Protein AF-A0A1H7YJ71-F1 (afdb_monomer)

Structure (mmCIF, N/CA/C/O backbone):
data_AF-A0A1H7YJ71-F1
#
_entry.id   AF-A0A1H7YJ71-F1
#
loop_
_atom_site.group_PDB
_atom_site.id
_atom_site.type_symbol
_atom_site.label_atom_id
_atom_site.label_alt_id
_atom_site.label_comp_id
_atom_site.label_asym_id
_atom_site.label_entity_id
_atom_site.label_seq_id
_atom_site.pdbx_PDB_ins_code
_atom_site.Cartn_x
_atom_site.Cartn_y
_atom_site.Cartn_z
_atom_site.occupancy
_atom_site.B_iso_or_equiv
_atom_site.auth_seq_id
_atom_site.auth_comp_id
_atom_site.auth_asym_id
_atom_site.auth_atom_id
_atom_site.pdbx_PDB_model_num
ATOM 1 N N . MET A 1 1 ? -21.094 -49.087 -34.004 1.00 37.75 1 MET A N 1
ATOM 2 C CA . MET A 1 1 ? -21.063 -50.520 -33.630 1.00 37.75 1 MET A CA 1
ATOM 3 C C . MET A 1 1 ? -20.112 -50.698 -32.459 1.00 37.75 1 MET A C 1
ATOM 5 O O . MET A 1 1 ? -18.965 -50.286 -32.553 1.00 37.75 1 MET A O 1
ATOM 9 N N . ARG A 1 2 ? -20.621 -51.246 -31.352 1.00 32.19 2 ARG A N 1
ATOM 10 C CA . ARG A 1 2 ? -19.874 -51.586 -30.133 1.00 32.19 2 ARG A CA 1
ATOM 11 C C . ARG A 1 2 ? -18.769 -52.599 -30.452 1.00 32.19 2 ARG A C 1
ATOM 13 O O . ARG A 1 2 ? -19.046 -53.575 -31.146 1.00 32.19 2 ARG A O 1
ATOM 20 N N . LYS A 1 3 ? -17.584 -52.454 -29.856 1.00 32.41 3 LYS A N 1
ATOM 21 C CA . LYS A 1 3 ? -16.742 -53.613 -29.535 1.00 32.41 3 LYS A CA 1
ATOM 22 C C . LYS A 1 3 ? -16.254 -53.511 -28.098 1.00 32.41 3 LYS A C 1
ATOM 24 O O . LYS A 1 3 ? -15.682 -52.516 -27.677 1.00 32.41 3 LYS A O 1
ATOM 29 N N . SER A 1 4 ? -16.619 -54.552 -27.371 1.00 32.88 4 SER A N 1
ATOM 30 C CA . SER A 1 4 ? -16.445 -54.793 -25.952 1.00 32.88 4 SER A CA 1
ATOM 31 C C . SER A 1 4 ? -15.149 -55.592 -25.727 1.00 32.88 4 SER A C 1
ATOM 33 O O . SER A 1 4 ? -14.834 -56.480 -26.516 1.00 32.88 4 SER A O 1
ATOM 35 N N . MET A 1 5 ? -14.401 -55.192 -24.692 1.00 28.02 5 MET A N 1
ATOM 36 C CA . MET A 1 5 ? -13.939 -55.995 -23.544 1.00 28.02 5 MET A CA 1
ATOM 37 C C . MET A 1 5 ? -13.311 -57.393 -23.774 1.00 28.02 5 MET A C 1
ATOM 39 O O . MET A 1 5 ? -13.961 -58.297 -24.291 1.00 28.02 5 MET A O 1
ATOM 43 N N . LYS A 1 6 ? -12.085 -57.585 -23.246 1.00 31.84 6 LYS A N 1
ATOM 44 C CA . LYS A 1 6 ? -11.535 -58.812 -22.604 1.00 31.84 6 LYS A CA 1
ATOM 45 C C . LYS A 1 6 ? -10.169 -58.461 -21.969 1.00 31.84 6 LYS A C 1
ATOM 47 O O . LYS A 1 6 ? -9.264 -58.066 -22.687 1.00 31.84 6 LYS A O 1
ATOM 52 N N . THR A 1 7 ? -10.074 -58.278 -20.649 1.00 31.86 7 THR A N 1
ATOM 53 C CA . THR A 1 7 ? -9.755 -59.285 -19.606 1.00 31.86 7 THR A CA 1
ATOM 54 C C . THR A 1 7 ? -8.295 -59.761 -19.625 1.00 31.86 7 THR A C 1
ATOM 56 O O . THR A 1 7 ? -7.921 -60.544 -20.490 1.00 31.86 7 THR A O 1
ATOM 59 N N . ILE A 1 8 ? -7.522 -59.383 -18.597 1.00 31.84 8 ILE A N 1
ATOM 60 C CA . ILE A 1 8 ? -6.425 -60.196 -18.045 1.00 31.84 8 ILE A CA 1
ATOM 61 C C . ILE A 1 8 ? -6.706 -60.397 -16.552 1.00 31.84 8 ILE A C 1
ATOM 63 O O . ILE A 1 8 ? -7.209 -59.510 -15.867 1.00 31.84 8 ILE A O 1
ATOM 67 N N . LEU A 1 9 ? -6.467 -61.631 -16.125 1.00 29.33 9 LEU A N 1
ATOM 68 C CA . LEU A 1 9 ? -6.961 -62.315 -14.942 1.00 29.33 9 LEU A CA 1
ATOM 69 C C . LEU A 1 9 ? -5.866 -62.415 -13.861 1.00 29.33 9 LEU A C 1
ATOM 71 O O . LEU A 1 9 ? -4.703 -62.614 -14.187 1.00 29.33 9 LEU A O 1
ATOM 75 N N . ALA A 1 10 ? -6.318 -62.299 -12.609 1.00 32.59 10 ALA A N 1
ATOM 76 C CA . ALA A 1 10 ? -5.850 -62.847 -11.327 1.00 32.59 10 ALA A CA 1
ATOM 77 C C . ALA A 1 10 ? -4.377 -63.254 -11.091 1.00 32.59 10 ALA A C 1
ATOM 79 O O . ALA A 1 10 ? -3.830 -64.130 -11.753 1.00 32.59 10 ALA A O 1
ATOM 80 N N . ALA A 1 11 ? -3.865 -62.808 -9.938 1.00 31.17 11 ALA A N 1
ATOM 81 C CA . ALA A 1 11 ? -3.075 -63.648 -9.039 1.00 31.17 11 ALA A CA 1
ATOM 82 C C . ALA A 1 11 ? -3.777 -63.695 -7.667 1.00 31.17 11 ALA A C 1
ATOM 84 O O . ALA A 1 11 ? -4.281 -62.686 -7.176 1.00 31.17 11 ALA A O 1
ATOM 85 N N . LEU A 1 12 ? -3.868 -64.902 -7.114 1.00 28.58 12 LEU A N 1
ATOM 86 C CA . LEU A 1 12 ? -4.783 -65.353 -6.070 1.00 28.58 12 LEU A CA 1
ATOM 87 C C . LEU A 1 12 ? -3.967 -65.992 -4.924 1.00 28.58 12 LEU A C 1
ATOM 89 O O . LEU A 1 12 ? -3.139 -66.854 -5.196 1.00 28.58 12 LEU A O 1
ATOM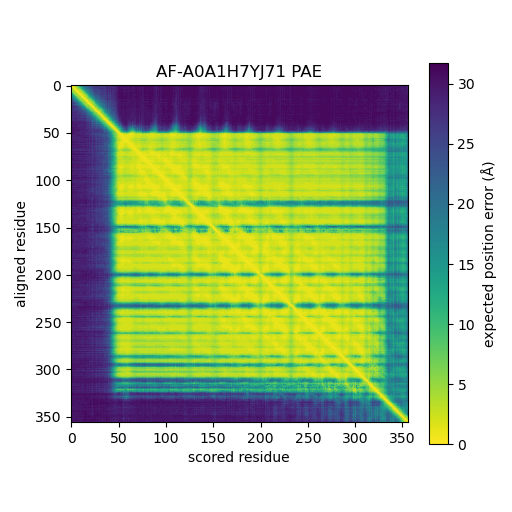 93 N N . VAL A 1 13 ? -4.312 -65.620 -3.680 1.00 32.03 13 VAL A N 1
ATOM 94 C CA . VAL A 1 13 ? -4.288 -66.403 -2.414 1.00 32.03 13 VAL A CA 1
ATOM 95 C C . VAL A 1 13 ? -2.956 -66.693 -1.701 1.00 32.03 13 VAL A C 1
ATOM 97 O O . VAL A 1 13 ? -2.081 -67.375 -2.215 1.00 32.03 13 VAL A O 1
ATOM 100 N N . LEU A 1 14 ? -2.908 -66.299 -0.417 1.00 28.97 14 LEU A N 1
ATOM 101 C CA . LEU A 1 14 ? -2.873 -67.230 0.728 1.00 28.97 14 LEU A CA 1
ATOM 102 C C . LEU A 1 14 ? -3.264 -66.502 2.028 1.00 28.97 14 LEU A C 1
ATOM 104 O O . LEU A 1 14 ? -2.489 -65.740 2.593 1.00 28.97 14 LEU A O 1
ATOM 108 N N . ALA A 1 15 ? -4.489 -66.761 2.488 1.00 33.66 15 ALA A N 1
ATOM 109 C CA . ALA A 1 15 ? -4.942 -66.510 3.851 1.00 33.66 15 ALA A CA 1
ATOM 110 C C . ALA A 1 15 ? -5.147 -67.869 4.533 1.00 33.66 15 ALA A C 1
ATOM 112 O O . ALA A 1 15 ? -5.701 -68.785 3.922 1.00 33.66 15 ALA A O 1
ATOM 113 N N . THR A 1 16 ? -4.735 -67.988 5.793 1.00 33.84 16 THR A N 1
ATOM 114 C CA . THR A 1 16 ? -5.125 -69.089 6.685 1.00 33.84 16 THR A CA 1
ATOM 115 C C . THR A 1 16 ? -5.911 -68.545 7.881 1.00 33.84 16 THR A C 1
ATOM 117 O O . THR A 1 16 ? -5.650 -67.416 8.301 1.00 33.84 16 THR A O 1
ATOM 120 N N . PRO A 1 17 ? -6.879 -69.312 8.417 1.00 39.16 17 PRO A N 1
ATOM 121 C CA . PRO A 1 17 ? -7.969 -68.792 9.235 1.00 39.16 17 PRO A CA 1
ATOM 122 C C . PRO A 1 17 ? -7.708 -68.965 10.736 1.00 39.16 17 PRO A C 1
ATOM 124 O O . PRO A 1 17 ? -7.048 -69.915 11.152 1.00 39.16 17 PRO A O 1
ATOM 127 N N . LEU A 1 18 ? -8.321 -68.115 11.559 1.00 30.23 18 LEU A N 1
ATOM 128 C CA . LEU A 1 18 ? -8.566 -68.424 12.966 1.00 30.23 18 LEU A CA 1
ATOM 129 C C . LEU A 1 18 ? -10.027 -68.126 13.296 1.00 30.23 18 LEU A C 1
ATOM 131 O O . LEU A 1 18 ? -10.559 -67.062 12.992 1.00 30.23 18 LEU A O 1
ATOM 135 N N . ALA A 1 19 ? -10.669 -69.163 13.824 1.00 34.94 19 ALA A N 1
ATOM 136 C CA . ALA A 1 19 ? -12.090 -69.275 14.078 1.00 34.94 19 ALA A CA 1
ATOM 137 C C . ALA A 1 19 ? -12.560 -68.303 15.167 1.00 34.94 19 ALA A C 1
ATOM 139 O O . ALA A 1 19 ? -11.913 -68.179 16.205 1.00 34.94 19 ALA A O 1
ATOM 140 N N . LEU A 1 20 ? -13.734 -67.701 14.964 1.00 30.84 20 LEU A N 1
ATOM 141 C CA . LEU A 1 20 ? -14.528 -67.138 16.050 1.00 30.84 20 LEU A CA 1
ATOM 142 C C . LEU A 1 20 ? -15.760 -68.023 16.251 1.00 30.84 20 LEU A C 1
ATOM 144 O O . LEU A 1 20 ? -16.665 -68.069 15.418 1.00 30.84 20 LEU A O 1
ATOM 148 N N . THR A 1 21 ? -15.750 -68.767 17.350 1.00 35.62 21 THR A N 1
ATOM 149 C CA . THR A 1 21 ? -16.915 -69.441 17.919 1.00 35.62 21 THR A CA 1
ATOM 150 C C . THR A 1 21 ? -17.858 -68.416 18.539 1.00 35.62 21 THR A C 1
ATOM 152 O O . THR A 1 21 ? -17.431 -67.507 19.247 1.00 35.62 21 THR A O 1
ATOM 155 N N . SER A 1 22 ? -19.145 -68.597 18.265 1.00 44.56 22 SER A N 1
ATOM 156 C CA . SER A 1 22 ? -20.279 -67.837 18.780 1.00 44.56 22 SER A CA 1
ATOM 157 C C . SER A 1 22 ? -20.369 -67.856 20.307 1.00 44.56 22 SER A C 1
ATOM 159 O O . SER A 1 22 ? -20.338 -68.929 20.909 1.00 44.56 22 SER A O 1
ATOM 161 N N . CYS A 1 23 ? -20.610 -66.693 20.909 1.00 30.16 23 CYS A N 1
ATOM 162 C CA . CYS A 1 23 ? -21.319 -66.599 22.179 1.00 30.16 23 CYS A CA 1
ATOM 163 C C . CYS A 1 23 ? -22.317 -65.444 22.073 1.00 30.16 23 CYS A C 1
ATOM 165 O O . CYS A 1 23 ? -21.939 -64.314 21.766 1.00 30.16 23 CYS A O 1
ATOM 167 N N . GLU A 1 24 ? -23.593 -65.770 22.234 1.00 45.69 24 GLU A N 1
ATOM 168 C CA . GLU A 1 24 ? -24.703 -64.829 22.259 1.00 45.69 24 GLU A CA 1
ATOM 169 C C . GLU A 1 24 ? -24.609 -63.965 23.526 1.00 45.69 24 GLU A C 1
ATOM 171 O O . GLU A 1 24 ? -24.526 -64.485 24.637 1.00 45.69 24 GLU A O 1
ATOM 176 N N . GLY A 1 25 ? -24.620 -62.643 23.354 1.00 35.59 25 GLY A N 1
ATOM 177 C CA . GLY A 1 25 ? -24.697 -61.655 24.426 1.00 35.59 25 GLY A CA 1
ATOM 178 C C . GLY A 1 25 ? -25.231 -60.347 23.850 1.00 35.59 25 GLY A C 1
ATOM 179 O O . GLY A 1 25 ? -24.722 -59.849 22.848 1.00 35.59 25 GLY A O 1
ATOM 180 N N . THR A 1 26 ? -26.323 -59.847 24.415 1.00 42.12 26 THR A N 1
ATOM 181 C CA . THR A 1 26 ? -27.059 -58.660 23.968 1.00 42.12 26 THR A CA 1
ATOM 182 C C . THR A 1 26 ? -26.217 -57.385 24.079 1.00 42.12 26 THR A C 1
ATOM 184 O O . THR A 1 26 ? -25.465 -57.212 25.032 1.00 42.12 26 THR A O 1
ATOM 187 N N . LEU A 1 27 ? -26.377 -56.472 23.114 1.00 38.03 27 LEU A N 1
ATOM 188 C CA . LEU A 1 27 ? -25.645 -55.200 22.955 1.00 38.03 27 LEU A CA 1
ATOM 189 C C . LEU A 1 27 ? -25.863 -54.150 24.073 1.00 38.03 27 LEU A C 1
ATOM 191 O O . LEU A 1 27 ? -25.439 -53.009 23.910 1.00 38.03 27 LEU A O 1
ATOM 195 N N . ASP A 1 28 ? -26.475 -54.521 25.199 1.00 42.47 28 ASP A N 1
ATOM 196 C CA . ASP A 1 28 ? -26.820 -53.601 26.294 1.00 42.47 28 ASP A CA 1
ATOM 197 C C . ASP A 1 28 ? -25.802 -53.578 27.456 1.00 42.47 28 ASP A C 1
ATOM 199 O O . ASP A 1 28 ? -25.852 -52.669 28.277 1.00 42.47 28 ASP A O 1
ATOM 203 N N . ASP A 1 29 ? -24.810 -54.479 27.501 1.00 39.81 29 ASP A N 1
ATOM 204 C CA . ASP A 1 29 ? -23.860 -54.573 28.634 1.00 39.81 29 ASP A CA 1
ATOM 205 C C . ASP A 1 29 ? -22.509 -53.843 28.437 1.00 39.81 29 ASP A C 1
ATOM 207 O O . ASP A 1 29 ? -21.590 -53.998 29.241 1.00 39.81 29 ASP A O 1
ATOM 211 N N . VAL A 1 30 ? -22.351 -53.011 27.396 1.00 41.19 30 VAL A N 1
ATOM 212 C CA . VAL A 1 30 ? -21.114 -52.209 27.187 1.00 41.19 30 VAL A CA 1
ATOM 213 C C . VAL A 1 30 ? -21.277 -50.738 27.596 1.00 41.19 30 VAL A C 1
ATOM 215 O O . VAL A 1 30 ? -20.287 -50.023 27.743 1.00 41.19 30 VAL A O 1
ATOM 218 N N . PHE A 1 31 ? -22.498 -50.279 27.876 1.00 41.56 31 PHE A N 1
ATOM 219 C CA . PHE A 1 31 ? -22.747 -48.920 28.366 1.00 41.56 31 PHE A CA 1
ATOM 220 C C . PHE A 1 31 ? -23.023 -48.913 29.869 1.00 41.56 31 PHE A C 1
ATOM 222 O O . PHE A 1 31 ? -24.105 -48.561 30.331 1.00 41.56 31 PHE A O 1
ATOM 229 N N . GLY A 1 32 ? -21.991 -49.272 30.636 1.00 35.19 32 GLY A N 1
ATOM 230 C CA . GLY A 1 32 ? -21.908 -48.919 32.048 1.00 35.19 32 GLY A CA 1
ATOM 231 C C . GLY A 1 32 ? -21.894 -47.397 32.205 1.00 35.19 32 GLY A C 1
ATOM 232 O O . GLY A 1 32 ? -21.111 -46.696 31.565 1.00 35.19 32 GLY A O 1
ATOM 233 N N . GLU A 1 33 ? -22.804 -46.910 33.039 1.00 46.78 33 GLU A N 1
ATOM 234 C CA . GLU A 1 33 ? -23.095 -45.514 33.348 1.00 46.78 33 GLU A CA 1
ATOM 235 C C . GLU A 1 33 ? -21.845 -44.625 33.466 1.00 46.78 33 GLU A C 1
ATOM 237 O O . GLU A 1 33 ? -21.112 -44.659 34.452 1.00 46.78 33 GLU A O 1
ATOM 242 N N . TRP A 1 34 ? -21.650 -43.740 32.488 1.00 35.22 34 TRP A N 1
ATOM 243 C CA . TRP A 1 34 ? -21.011 -42.454 32.742 1.00 35.22 34 TRP A CA 1
ATOM 244 C C . TRP A 1 34 ? -22.118 -41.412 32.806 1.00 35.22 34 TRP A C 1
ATOM 246 O O . TRP A 1 34 ? -22.671 -40.976 31.796 1.00 35.22 34 TRP A O 1
ATOM 256 N N . SER A 1 35 ? -22.468 -41.044 34.034 1.00 43.19 35 SER A N 1
ATOM 257 C CA . SER A 1 35 ? -23.246 -39.855 34.359 1.00 43.19 35 SER A CA 1
ATOM 258 C C . SER A 1 35 ? -22.774 -38.670 33.514 1.00 43.19 35 SER A C 1
ATOM 260 O O . SER A 1 35 ? -21.621 -38.251 33.614 1.00 43.19 35 SER A O 1
ATOM 262 N N . ARG A 1 36 ? -23.665 -38.131 32.671 1.00 38.91 36 ARG A N 1
ATOM 263 C CA . ARG A 1 36 ? -23.425 -36.890 31.925 1.00 38.91 36 ARG A CA 1
ATOM 264 C C . ARG A 1 36 ? -23.103 -35.773 32.922 1.00 38.91 36 ARG A C 1
ATOM 266 O O . ARG A 1 36 ? -23.974 -35.459 33.736 1.00 38.91 36 ARG A O 1
ATOM 273 N N . PRO A 1 37 ? -21.939 -35.107 32.845 1.00 36.94 37 PRO A N 1
ATOM 274 C CA . PRO A 1 37 ? -21.796 -33.804 33.463 1.00 36.94 37 PRO A CA 1
ATOM 275 C C . PRO A 1 37 ? -22.765 -32.861 32.742 1.00 36.94 37 PRO A C 1
ATOM 277 O O . PRO A 1 37 ? -22.622 -32.574 31.552 1.00 36.94 37 PRO A O 1
ATOM 280 N N . SER A 1 38 ? -23.805 -32.419 33.443 1.00 47.03 38 SER A N 1
ATOM 281 C CA . SER A 1 38 ? -24.623 -31.289 33.022 1.00 47.03 38 SER A CA 1
ATOM 282 C C . SER A 1 38 ? -23.749 -30.037 33.061 1.00 47.03 38 SER A C 1
ATOM 284 O O . SER A 1 38 ? -23.517 -29.478 34.130 1.00 47.03 38 SER A O 1
ATOM 286 N N . GLY A 1 39 ? -23.229 -29.635 31.905 1.00 40.88 39 GLY A N 1
ATOM 287 C CA . GLY A 1 39 ? -22.409 -28.433 31.782 1.00 40.88 39 GLY A CA 1
ATOM 288 C C . GLY A 1 39 ? -21.353 -28.554 30.697 1.00 40.88 39 GLY A C 1
ATOM 289 O O . GLY A 1 39 ? -20.169 -28.462 30.988 1.00 40.88 39 GLY A O 1
ATOM 290 N N . ASN A 1 40 ? -21.763 -28.749 29.441 1.00 39.91 40 ASN A N 1
ATOM 291 C CA . ASN A 1 40 ? -20.875 -28.423 28.329 1.00 39.91 40 ASN A CA 1
ATOM 292 C C . ASN A 1 40 ? -20.891 -26.900 28.137 1.00 39.91 40 ASN A C 1
ATOM 294 O O . ASN A 1 40 ? -21.585 -26.383 27.263 1.00 39.91 40 ASN A O 1
ATOM 298 N N . THR A 1 41 ? -20.169 -26.172 28.987 1.00 40.81 41 THR A N 1
ATOM 299 C CA . THR A 1 41 ? -19.699 -24.834 28.633 1.00 40.81 41 THR A CA 1
ATOM 300 C C . THR A 1 41 ? -18.492 -25.030 27.732 1.00 40.81 41 THR A C 1
ATOM 302 O O . THR A 1 41 ? -17.351 -24.944 28.182 1.00 40.81 41 THR A O 1
ATOM 305 N N . ASN A 1 42 ? -18.744 -25.336 26.459 1.00 36.53 42 ASN A N 1
ATOM 306 C CA . ASN A 1 42 ? -17.738 -25.151 25.426 1.00 36.53 42 ASN A CA 1
ATOM 307 C C . ASN A 1 42 ? -17.549 -23.638 25.257 1.00 36.53 42 ASN A C 1
ATOM 309 O O . ASN A 1 42 ? -18.069 -23.030 24.327 1.00 36.53 42 ASN A O 1
ATOM 313 N N . THR A 1 43 ? -16.886 -23.006 26.224 1.00 41.91 43 THR A N 1
ATOM 314 C CA . THR A 1 43 ? -16.143 -21.785 25.964 1.00 41.91 43 THR A CA 1
ATOM 315 C C . THR A 1 43 ? -14.873 -22.259 25.289 1.00 41.91 43 THR A C 1
ATOM 317 O O . THR A 1 43 ? -13.833 -22.400 25.935 1.00 41.91 43 THR A O 1
ATOM 320 N N . ASP A 1 44 ? -14.984 -22.572 24.000 1.00 39.53 44 ASP A N 1
ATOM 321 C CA . ASP A 1 44 ? -13.832 -22.406 23.128 1.00 39.53 44 ASP A CA 1
ATOM 322 C C . ASP A 1 44 ? -13.318 -21.000 23.461 1.00 39.53 44 ASP A C 1
ATOM 324 O O . ASP A 1 44 ? -14.130 -20.063 23.412 1.00 39.53 44 ASP A O 1
ATOM 328 N N . PRO A 1 45 ? -12.098 -20.835 24.007 1.00 40.72 45 PRO A N 1
ATOM 329 C CA . PRO A 1 45 ? -11.628 -19.508 24.328 1.00 40.72 45 PRO A CA 1
ATOM 330 C C . PRO A 1 45 ? -11.645 -18.763 23.004 1.00 40.72 45 PRO A C 1
ATOM 332 O O . PRO A 1 45 ? -10.851 -19.058 22.113 1.00 40.72 45 PRO A O 1
ATOM 335 N N . THR A 1 46 ? -12.580 -17.819 22.867 1.00 46.72 46 THR A N 1
ATOM 336 C CA . THR A 1 46 ? -12.457 -16.743 21.895 1.00 46.72 46 THR A CA 1
ATOM 337 C C . THR A 1 46 ? -10.997 -16.321 21.978 1.00 46.72 46 THR A C 1
ATOM 339 O O . THR A 1 46 ? -10.556 -16.049 23.105 1.00 46.72 46 THR A O 1
ATOM 342 N N . PRO A 1 47 ? -10.223 -16.383 20.873 1.00 44.50 47 PRO A N 1
ATOM 343 C CA . PRO A 1 47 ? -8.805 -16.064 20.908 1.00 44.50 47 PRO A CA 1
ATOM 344 C C . PRO A 1 47 ? -8.655 -14.788 21.714 1.00 44.50 47 PRO A C 1
ATOM 346 O O . PRO A 1 47 ? -9.361 -13.816 21.439 1.00 44.50 47 PRO A O 1
ATOM 349 N N . ALA A 1 48 ? -7.882 -14.848 22.801 1.00 48.19 48 ALA A N 1
ATOM 350 C CA . ALA A 1 48 ? -7.764 -13.720 23.703 1.00 48.19 48 ALA A CA 1
ATOM 351 C C . ALA A 1 48 ? -7.293 -12.538 22.857 1.00 48.19 48 ALA A C 1
ATOM 353 O O . ALA A 1 48 ? -6.163 -12.550 22.373 1.00 48.19 48 ALA A O 1
ATOM 354 N N . VAL A 1 49 ? -8.187 -11.573 22.624 1.00 57.28 49 VAL A N 1
ATOM 355 C CA . VAL A 1 49 ? -7.850 -10.342 21.918 1.00 57.28 49 VAL A CA 1
ATOM 356 C C . VAL A 1 49 ? -6.679 -9.768 22.695 1.00 57.28 49 VAL A C 1
ATOM 358 O O . VAL A 1 49 ? -6.804 -9.520 23.899 1.00 57.28 49 VAL A O 1
ATOM 361 N N . SER A 1 50 ? -5.515 -9.661 22.051 1.00 75.44 50 SER A N 1
ATOM 362 C CA . SER A 1 50 ? -4.361 -9.058 22.706 1.00 75.44 50 SER A CA 1
ATOM 363 C C . SER A 1 50 ? -4.788 -7.681 23.221 1.00 75.44 50 SER A C 1
ATOM 365 O O . SER A 1 50 ? -5.578 -6.987 22.586 1.00 75.44 50 SER A O 1
ATOM 367 N N . ASN A 1 51 ? -4.309 -7.258 24.387 1.00 87.88 51 ASN A N 1
ATOM 368 C CA . ASN A 1 51 ? -4.585 -5.896 24.859 1.00 87.88 51 ASN A CA 1
ATOM 369 C C . ASN A 1 51 ? -3.620 -4.876 24.242 1.00 87.88 51 ASN A C 1
ATOM 371 O O . ASN A 1 51 ? -3.620 -3.714 24.648 1.00 87.88 51 ASN A O 1
ATOM 375 N N . ASN A 1 52 ? -2.798 -5.311 23.283 1.00 95.38 52 ASN A N 1
ATOM 376 C CA . ASN A 1 52 ? -1.797 -4.496 22.627 1.00 95.38 52 ASN A CA 1
ATOM 377 C C . ASN A 1 52 ? -2.059 -4.379 21.122 1.00 95.38 52 ASN A C 1
ATOM 379 O O . ASN A 1 52 ? -2.603 -5.287 20.491 1.00 95.38 52 ASN A O 1
ATOM 383 N N . TYR A 1 53 ? -1.624 -3.262 20.554 1.00 97.00 53 TYR A N 1
ATOM 384 C CA . TYR A 1 53 ? -1.372 -3.095 19.128 1.00 97.00 53 TYR A CA 1
ATOM 385 C C . TYR A 1 53 ? 0.141 -2.969 18.900 1.00 97.00 53 TYR A C 1
ATOM 387 O O . TYR A 1 53 ? 0.887 -2.656 19.831 1.00 97.00 53 TYR A O 1
ATOM 395 N N . MET A 1 54 ? 0.604 -3.239 17.685 1.00 97.75 54 MET A N 1
ATOM 396 C CA . MET A 1 54 ? 2.020 -3.172 17.320 1.00 97.75 54 MET A CA 1
ATOM 397 C C . MET A 1 54 ? 2.317 -1.856 16.610 1.00 97.75 54 MET A C 1
ATOM 399 O O . MET A 1 54 ? 1.649 -1.529 15.636 1.00 97.75 54 MET A O 1
ATOM 403 N N . GLU A 1 55 ? 3.322 -1.119 17.074 1.00 97.81 55 GLU A N 1
ATOM 404 C CA . GLU A 1 55 ? 3.745 0.173 16.520 1.00 97.81 55 GLU A CA 1
ATOM 405 C C . GLU A 1 55 ? 5.249 0.161 16.244 1.00 97.81 55 GLU A C 1
ATOM 407 O O . GLU A 1 55 ? 6.024 -0.391 17.019 1.00 97.81 55 GLU A O 1
ATOM 412 N N . TRP A 1 56 ? 5.668 0.774 15.141 1.00 97.50 56 TRP A N 1
ATOM 413 C CA . TRP A 1 56 ? 7.080 0.893 14.785 1.00 97.50 56 TRP A CA 1
ATOM 414 C C . TRP A 1 56 ? 7.743 1.973 15.638 1.00 97.50 56 TRP A C 1
ATOM 416 O O . TRP A 1 56 ? 7.282 3.111 15.665 1.00 97.50 56 TRP A O 1
ATOM 426 N N . ASP A 1 57 ? 8.835 1.635 16.321 1.00 95.19 57 ASP A N 1
ATOM 427 C CA . ASP A 1 57 ? 9.567 2.571 17.186 1.00 95.19 57 ASP A CA 1
ATOM 428 C C . ASP A 1 57 ? 10.806 3.201 16.522 1.00 95.19 57 ASP A C 1
ATOM 430 O O . ASP A 1 57 ? 11.587 3.891 17.181 1.00 95.19 57 ASP A O 1
ATOM 434 N N . GLY A 1 58 ? 10.992 2.961 15.220 1.00 93.56 58 GLY A N 1
ATOM 435 C CA . GLY A 1 58 ? 12.193 3.327 14.469 1.00 93.56 58 GLY A CA 1
ATOM 436 C C . GLY A 1 58 ? 13.183 2.174 14.283 1.00 93.56 58 GLY A C 1
ATOM 437 O O . GLY A 1 58 ? 14.092 2.300 13.468 1.00 93.56 58 GLY A O 1
ATOM 438 N N . THR A 1 59 ? 13.029 1.066 15.018 1.00 93.06 59 THR A N 1
ATOM 439 C CA . THR A 1 59 ? 13.923 -0.105 14.942 1.00 93.06 59 THR A CA 1
ATOM 440 C C . THR A 1 59 ? 13.165 -1.423 14.788 1.00 93.06 59 THR A C 1
ATOM 442 O O . THR A 1 59 ? 13.615 -2.311 14.064 1.00 93.06 59 THR A O 1
ATOM 445 N N . ALA A 1 60 ? 12.048 -1.584 15.497 1.00 94.94 60 ALA A N 1
ATOM 446 C CA . ALA A 1 60 ? 11.222 -2.784 15.456 1.00 94.94 60 ALA A CA 1
ATOM 447 C C . ALA A 1 60 ? 9.748 -2.457 15.742 1.00 94.94 60 ALA A C 1
ATOM 449 O O . ALA A 1 60 ? 9.403 -1.381 16.233 1.00 94.94 60 ALA A O 1
ATOM 450 N N . LEU A 1 61 ? 8.864 -3.420 15.466 1.00 96.38 61 LEU A N 1
ATOM 451 C CA . LEU A 1 61 ? 7.494 -3.374 15.972 1.00 96.38 61 LEU A CA 1
ATOM 452 C C . LEU A 1 61 ? 7.497 -3.639 17.481 1.00 96.38 61 LEU A C 1
ATOM 454 O O . LEU A 1 61 ? 7.922 -4.703 17.936 1.00 96.38 61 LEU A O 1
ATOM 458 N N . ALA A 1 62 ? 6.981 -2.687 18.248 1.00 96.75 62 ALA A N 1
ATOM 459 C CA . ALA A 1 62 ? 6.854 -2.742 19.693 1.00 96.75 62 ALA A CA 1
ATOM 460 C C . ALA A 1 62 ? 5.378 -2.784 20.106 1.00 96.75 62 ALA A C 1
ATOM 462 O O . ALA A 1 62 ? 4.540 -2.060 19.568 1.00 96.75 62 ALA A O 1
ATOM 463 N N . ALA A 1 63 ? 5.066 -3.612 21.102 1.00 96.69 63 ALA A N 1
ATOM 464 C CA . ALA A 1 63 ? 3.725 -3.696 21.661 1.00 96.69 63 ALA A CA 1
ATOM 465 C C . ALA A 1 63 ? 3.374 -2.422 22.449 1.00 96.69 63 ALA A C 1
ATOM 467 O O . ALA A 1 63 ? 4.138 -1.954 23.301 1.00 96.69 63 ALA A O 1
ATOM 468 N N . LYS A 1 64 ? 2.183 -1.884 22.193 1.00 96.69 64 LYS A N 1
ATOM 469 C CA . LYS A 1 64 ? 1.600 -0.728 22.873 1.00 96.69 64 LYS A CA 1
ATOM 470 C C . LYS A 1 64 ? 0.219 -1.085 23.384 1.00 96.69 64 LYS A C 1
ATOM 472 O O . LYS A 1 64 ? -0.575 -1.665 22.655 1.00 96.69 64 LYS A O 1
ATOM 477 N N . ALA A 1 65 ? -0.077 -0.709 24.623 1.00 95.56 65 ALA A N 1
ATOM 478 C CA . ALA A 1 65 ? -1.388 -0.957 25.203 1.00 95.56 65 ALA A CA 1
ATOM 479 C C . ALA A 1 65 ? -2.478 -0.209 24.422 1.00 95.56 65 ALA A C 1
ATOM 481 O O . ALA A 1 65 ? -2.358 0.992 24.170 1.00 95.56 65 ALA A O 1
ATOM 482 N N . ILE A 1 66 ? -3.558 -0.912 24.088 1.00 94.62 66 ILE A N 1
ATOM 483 C CA . ILE A 1 66 ? -4.751 -0.314 23.488 1.00 94.62 66 ILE A CA 1
ATOM 484 C C . ILE A 1 66 ? -5.346 0.697 24.485 1.00 94.62 66 ILE A C 1
ATOM 486 O O . ILE A 1 66 ? -5.543 0.350 25.656 1.00 94.62 66 ILE A O 1
ATOM 490 N N . PRO A 1 67 ? -5.656 1.938 24.059 1.00 91.81 67 PRO A N 1
ATOM 491 C CA . PRO A 1 67 ? -6.294 2.919 24.929 1.00 91.81 67 PRO A CA 1
ATOM 492 C C . PRO A 1 67 ? -7.615 2.401 25.507 1.00 91.81 67 PRO A C 1
ATOM 494 O O . PRO A 1 67 ? -8.472 1.895 24.785 1.00 91.81 67 PRO A O 1
ATOM 497 N N . THR A 1 68 ? -7.811 2.558 26.816 1.00 86.69 68 THR A N 1
ATOM 498 C CA . THR A 1 68 ? -9.051 2.150 27.503 1.00 86.69 68 THR A CA 1
ATOM 499 C C . THR A 1 68 ? -10.141 3.223 27.470 1.00 86.69 68 THR A C 1
ATOM 501 O O . THR A 1 68 ? -11.293 2.950 27.802 1.00 86.69 68 THR A O 1
ATOM 504 N N . THR A 1 69 ? -9.795 4.446 27.068 1.00 89.81 69 THR A N 1
ATOM 505 C CA . THR A 1 69 ? -10.707 5.581 26.897 1.00 89.81 69 THR A CA 1
ATOM 506 C C . THR A 1 69 ? -10.402 6.292 25.581 1.00 89.81 69 THR A C 1
ATOM 508 O O . THR A 1 69 ? -9.283 6.228 25.077 1.00 89.81 69 THR A O 1
ATOM 511 N N . GLY A 1 70 ? -11.406 6.957 25.001 1.00 89.56 70 GLY A N 1
ATOM 512 C CA . GLY A 1 70 ? -11.234 7.695 23.741 1.00 89.56 70 GLY A CA 1
ATOM 513 C C . GLY A 1 70 ? -11.039 6.816 22.499 1.00 89.56 70 GLY A C 1
ATOM 514 O O . GLY A 1 70 ? -10.662 7.338 21.454 1.00 89.56 70 GLY A O 1
ATOM 515 N N . ILE A 1 71 ? -11.299 5.510 22.611 1.00 95.50 71 ILE A N 1
ATOM 516 C CA . ILE A 1 71 ? -11.324 4.566 21.494 1.00 95.50 71 ILE A CA 1
ATOM 517 C C . ILE A 1 71 ? -12.765 4.311 21.051 1.00 95.50 71 ILE A C 1
ATOM 519 O O . ILE A 1 71 ? -13.655 4.127 21.885 1.00 95.50 71 ILE A O 1
ATOM 523 N N . GLN A 1 72 ? -12.994 4.307 19.744 1.00 97.25 72 GLN A N 1
ATOM 524 C CA . GLN A 1 72 ? -14.299 4.073 19.136 1.00 97.25 72 GLN A CA 1
ATOM 525 C C . GLN A 1 72 ? -14.321 2.697 18.475 1.00 97.25 72 GLN A C 1
ATOM 527 O O . GLN A 1 72 ? -13.404 2.327 17.748 1.00 97.25 72 GLN A O 1
ATOM 532 N N . GLU A 1 73 ? -15.357 1.908 18.735 1.00 96.75 73 GLU A N 1
ATOM 533 C CA . GLU A 1 73 ? -15.521 0.620 18.064 1.00 96.75 73 GLU A CA 1
ATOM 534 C C . GLU A 1 73 ? -16.111 0.830 16.671 1.00 96.75 73 GLU A C 1
ATOM 536 O O . GLU A 1 73 ? -17.094 1.555 16.516 1.00 96.75 73 GLU A O 1
ATOM 541 N N . VAL A 1 74 ? -15.502 0.203 15.665 1.00 98.19 74 VAL A N 1
ATOM 542 C CA . VAL A 1 74 ? -16.029 0.208 14.300 1.00 98.19 74 VAL A CA 1
ATOM 543 C C . VAL A 1 74 ? -17.217 -0.745 14.242 1.00 98.19 74 VAL A C 1
ATOM 545 O O . VAL A 1 74 ? -17.127 -1.894 14.670 1.00 98.19 74 VAL A O 1
ATOM 548 N N . THR A 1 75 ? -18.326 -0.266 13.693 1.00 97.56 75 THR A N 1
ATOM 549 C CA . THR A 1 75 ? -19.557 -1.036 13.463 1.00 97.56 75 THR A CA 1
ATOM 550 C C . THR A 1 75 ? -20.030 -0.849 12.026 1.00 97.56 75 THR A C 1
ATOM 552 O O . THR A 1 75 ? -19.558 0.051 11.336 1.00 97.56 75 THR A O 1
ATOM 555 N N . ASP A 1 76 ? -20.993 -1.652 11.572 1.00 95.75 76 ASP A N 1
ATOM 556 C CA . ASP A 1 76 ? -21.599 -1.542 10.233 1.00 95.75 76 ASP A CA 1
ATOM 557 C C . ASP A 1 76 ? -22.271 -0.181 9.950 1.00 95.75 76 ASP A C 1
ATOM 559 O O . ASP A 1 76 ? -22.471 0.190 8.795 1.00 95.75 76 ASP A O 1
ATOM 563 N N . ALA A 1 77 ? -22.569 0.590 10.999 1.00 95.38 77 ALA A N 1
ATOM 564 C CA . ALA A 1 77 ? -23.091 1.951 10.924 1.00 95.38 77 ALA A CA 1
ATOM 565 C C . ALA A 1 77 ? -22.001 3.036 10.821 1.00 95.38 77 ALA A C 1
ATOM 567 O O . ALA A 1 77 ? -22.325 4.221 10.726 1.00 95.38 77 ALA A O 1
ATOM 568 N N . THR A 1 78 ? -20.719 2.670 10.879 1.00 97.06 78 THR A N 1
ATOM 569 C CA . THR A 1 78 ? -19.613 3.632 10.803 1.00 97.06 78 THR A CA 1
ATOM 570 C C . THR A 1 78 ? -19.455 4.154 9.378 1.00 97.06 78 THR A C 1
ATOM 572 O O . THR A 1 78 ? -19.134 3.402 8.465 1.00 97.06 78 THR A O 1
ATOM 575 N N . THR A 1 79 ? -19.653 5.458 9.192 1.00 95.06 79 THR A N 1
ATOM 576 C CA . THR A 1 79 ? -19.537 6.129 7.882 1.00 95.06 79 THR A CA 1
ATOM 577 C C . THR A 1 79 ? -18.398 7.143 7.817 1.00 95.06 79 THR A C 1
ATOM 579 O O . THR A 1 79 ? -18.042 7.610 6.737 1.00 95.06 79 THR A O 1
ATOM 582 N N . SER A 1 80 ? -17.843 7.529 8.965 1.00 95.94 80 SER A N 1
ATOM 583 C CA . SER A 1 80 ? -16.734 8.472 9.050 1.00 95.94 80 SER A CA 1
ATOM 584 C C . SER A 1 80 ? -15.868 8.224 10.276 1.00 95.94 80 SER A C 1
ATOM 586 O O . SER A 1 80 ? -16.323 7.675 11.283 1.00 95.94 80 SER A O 1
ATOM 588 N N . PHE A 1 81 ? -14.615 8.657 10.175 1.00 96.25 81 PHE A N 1
ATOM 589 C CA . PHE A 1 81 ? -13.682 8.765 11.278 1.00 96.25 81 PHE A CA 1
ATOM 590 C C . PHE A 1 81 ? -13.431 10.239 11.599 1.00 96.25 81 PHE A C 1
ATOM 592 O O . PHE A 1 81 ? -12.921 10.998 10.777 1.00 96.25 81 PHE A O 1
ATOM 599 N N . GLU A 1 82 ? -13.774 10.632 12.823 1.00 95.12 82 GLU A N 1
ATOM 600 C CA . GLU A 1 82 ? -13.651 12.004 13.337 1.00 95.12 82 GLU A CA 1
ATOM 601 C C . GLU A 1 82 ? -12.315 12.223 14.071 1.00 95.12 82 GLU A C 1
ATOM 603 O O . GLU A 1 82 ? -12.161 13.154 14.863 1.00 95.12 82 GLU A O 1
ATOM 608 N N . GLY A 1 83 ? -11.341 11.346 13.809 1.00 94.56 83 GLY A N 1
ATOM 609 C CA . GLY A 1 83 ? -10.014 11.345 14.411 1.00 94.56 83 GLY A CA 1
ATOM 610 C C . GLY A 1 83 ? -9.900 10.507 15.684 1.00 94.56 83 GLY A C 1
ATOM 611 O O . GLY A 1 83 ? -10.880 10.046 16.274 1.00 94.56 83 GLY A O 1
ATOM 612 N N . GLY A 1 84 ? -8.657 10.306 16.118 1.00 97.06 84 GLY A N 1
ATOM 613 C CA . GLY A 1 84 ? -8.345 9.479 17.285 1.00 97.06 84 GLY A CA 1
ATOM 614 C C . GLY A 1 84 ? -8.298 7.985 16.959 1.00 97.06 84 GLY A C 1
ATOM 615 O O . GLY A 1 84 ? -7.959 7.603 15.840 1.00 97.06 84 GLY A O 1
ATOM 616 N N . PHE A 1 85 ? -8.566 7.140 17.958 1.00 98.06 85 PHE A N 1
ATOM 617 C CA . PHE A 1 85 ? -8.446 5.687 17.827 1.00 98.06 85 PHE A CA 1
ATOM 618 C C . PHE A 1 85 ? -9.781 5.023 17.490 1.00 98.06 85 PHE A C 1
ATOM 620 O O . PHE A 1 85 ? -10.782 5.228 18.178 1.00 98.06 85 PHE A O 1
ATOM 627 N N . TYR A 1 86 ? -9.743 4.145 16.496 1.00 98.25 86 TYR A N 1
ATOM 628 C CA . TYR A 1 86 ? -10.803 3.226 16.117 1.00 98.25 86 TYR A CA 1
ATOM 629 C C . TYR A 1 86 ? -10.315 1.785 16.259 1.00 98.25 86 TYR A C 1
ATOM 631 O O . TYR A 1 86 ? -9.142 1.499 16.025 1.00 98.25 86 TYR A O 1
ATOM 639 N N . ILE A 1 87 ? -11.202 0.870 16.644 1.00 97.94 87 ILE A N 1
ATOM 640 C CA . ILE A 1 87 ? -10.875 -0.546 16.844 1.00 97.94 87 ILE A CA 1
ATOM 641 C C . ILE A 1 87 ? -11.900 -1.463 16.191 1.00 97.94 87 ILE A C 1
ATOM 643 O O . ILE A 1 87 ? -13.107 -1.283 16.351 1.00 97.94 87 ILE A O 1
ATOM 647 N N . VAL A 1 88 ? -11.405 -2.476 15.488 1.00 98.06 88 VAL A N 1
ATOM 648 C CA . VAL A 1 88 ? -12.201 -3.538 14.870 1.00 98.06 88 VAL A CA 1
ATOM 649 C C . VAL A 1 88 ? -12.030 -4.790 15.718 1.00 98.06 88 VAL A C 1
ATOM 651 O O . VAL A 1 88 ? -10.981 -5.423 15.665 1.00 98.06 88 VAL A O 1
ATOM 654 N N . LYS A 1 89 ? -13.037 -5.131 16.528 1.00 95.38 89 LYS A N 1
ATOM 655 C CA . LYS A 1 89 ? -12.986 -6.291 17.444 1.00 95.38 89 LYS A CA 1
ATOM 656 C C . LYS A 1 89 ? -13.651 -7.547 16.896 1.00 95.38 89 LYS A C 1
ATOM 658 O O . LYS A 1 89 ? -13.421 -8.637 17.407 1.00 95.38 89 LYS A O 1
ATOM 663 N N . THR A 1 90 ? -14.529 -7.377 15.919 1.00 96.31 90 THR A N 1
ATOM 664 C CA . THR A 1 90 ? -15.314 -8.444 15.300 1.00 96.31 90 THR A CA 1
ATOM 665 C C . THR A 1 90 ? -15.392 -8.197 13.803 1.00 96.31 90 THR A C 1
ATOM 667 O O . THR A 1 90 ? -14.963 -7.145 13.324 1.00 96.31 90 THR A O 1
ATOM 670 N N . ASP A 1 91 ? -15.923 -9.162 13.062 1.00 98.38 91 ASP A N 1
ATOM 671 C CA . ASP A 1 91 ? -16.149 -8.985 11.636 1.00 98.38 91 ASP A CA 1
ATOM 672 C C . ASP A 1 91 ? -17.201 -7.899 11.382 1.00 98.38 91 ASP A C 1
ATOM 674 O O . ASP A 1 91 ? -18.331 -7.969 11.869 1.00 98.38 91 ASP A O 1
ATOM 678 N N . VAL A 1 92 ? -16.827 -6.897 10.589 1.00 98.38 92 VAL A N 1
ATOM 679 C CA . VAL A 1 92 ? -17.662 -5.749 10.237 1.00 98.38 92 VAL A CA 1
ATOM 680 C C . VAL A 1 92 ? -17.625 -5.553 8.731 1.00 98.38 92 VAL A C 1
ATOM 682 O O . VAL A 1 92 ? -16.565 -5.587 8.108 1.00 98.38 92 VAL A O 1
ATOM 685 N N . THR A 1 93 ? -18.789 -5.315 8.131 1.00 98.38 93 THR A N 1
ATOM 686 C CA . THR A 1 93 ? -18.895 -4.911 6.726 1.00 98.38 93 THR A CA 1
ATOM 687 C C . THR A 1 93 ? -19.519 -3.527 6.641 1.00 98.38 93 THR A C 1
ATOM 689 O O . THR A 1 93 ? -20.677 -3.346 7.007 1.00 98.38 93 THR A O 1
ATOM 692 N N . ILE A 1 94 ? -18.758 -2.567 6.125 1.00 97.69 94 ILE A N 1
ATOM 693 C CA . ILE A 1 94 ? -19.215 -1.216 5.813 1.00 97.69 94 ILE A CA 1
ATOM 694 C C . ILE A 1 94 ? -19.724 -1.205 4.367 1.00 97.69 94 ILE A C 1
ATOM 696 O O . ILE A 1 94 ? -18.980 -1.587 3.452 1.00 97.69 94 ILE A O 1
ATOM 700 N N . PRO A 1 95 ? -20.982 -0.805 4.122 1.00 93.75 95 PRO A N 1
ATOM 701 C CA . PRO A 1 95 ? -21.499 -0.659 2.769 1.00 93.75 95 PRO A CA 1
ATOM 702 C C . PRO A 1 95 ? -20.885 0.554 2.055 1.00 93.75 95 PRO A C 1
ATOM 704 O O . PRO A 1 95 ? -20.257 1.419 2.664 1.00 93.75 95 PRO A O 1
ATOM 707 N N . ALA A 1 96 ? -21.121 0.649 0.746 1.00 91.38 96 ALA A N 1
ATOM 708 C CA . ALA A 1 96 ? -20.792 1.847 -0.019 1.00 91.38 96 ALA A CA 1
ATOM 709 C C . ALA A 1 96 ? -21.448 3.100 0.607 1.00 91.38 96 ALA A C 1
ATOM 711 O O . ALA A 1 96 ? -22.582 3.014 1.091 1.00 91.38 96 ALA A O 1
ATOM 712 N N . PRO A 1 97 ? -20.781 4.269 0.577 1.00 90.44 97 PRO A N 1
ATOM 713 C CA . PRO A 1 97 ? -19.565 4.570 -0.190 1.00 90.44 97 PRO A CA 1
ATOM 714 C C . PRO A 1 97 ? -18.238 4.211 0.506 1.00 90.44 97 PRO A C 1
ATOM 716 O O . PRO A 1 97 ? -17.187 4.360 -0.107 1.00 90.44 97 PRO A O 1
ATOM 719 N N . GLY A 1 98 ? -18.265 3.717 1.746 1.00 93.00 98 GLY A N 1
ATOM 720 C CA . GLY A 1 98 ? -17.069 3.461 2.553 1.00 93.00 98 GLY A CA 1
ATOM 721 C C . GLY A 1 98 ? -16.967 4.403 3.751 1.00 93.00 98 GLY A C 1
ATOM 722 O O . GLY A 1 98 ? -17.986 4.745 4.352 1.00 93.00 98 GLY A O 1
ATOM 723 N N . ILE A 1 99 ? -15.744 4.797 4.113 1.00 94.69 99 ILE A N 1
ATOM 724 C CA . ILE A 1 99 ? -15.459 5.596 5.313 1.00 94.69 99 ILE A CA 1
ATOM 725 C C . ILE A 1 99 ? -14.800 6.916 4.912 1.00 94.69 99 ILE A C 1
ATOM 727 O O . ILE A 1 99 ? -13.762 6.937 4.252 1.00 94.69 99 ILE A O 1
ATOM 731 N N . LEU A 1 100 ? -15.378 8.025 5.369 1.00 94.00 100 LEU A N 1
ATOM 732 C CA . LEU A 1 100 ? -14.771 9.349 5.232 1.00 94.00 100 LEU A CA 1
ATOM 733 C C . LEU A 1 100 ? -13.777 9.620 6.367 1.00 94.00 100 LEU A C 1
ATOM 735 O O . LEU A 1 100 ? -14.103 9.400 7.532 1.00 94.00 100 LEU A O 1
ATOM 739 N N . ILE A 1 101 ? -12.593 10.141 6.049 1.00 94.06 101 ILE A N 1
ATOM 740 C CA . ILE A 1 101 ? -11.598 10.571 7.039 1.00 94.06 101 ILE A CA 1
ATOM 741 C C . ILE A 1 101 ? -11.727 12.086 7.238 1.00 94.06 101 ILE A C 1
ATOM 743 O O . ILE A 1 101 ? -11.409 12.854 6.335 1.00 94.06 101 ILE A O 1
ATOM 747 N N . ASN A 1 102 ? -12.200 12.516 8.412 1.00 93.56 102 ASN A N 1
ATOM 748 C CA . ASN A 1 102 ? -12.430 13.933 8.744 1.00 93.56 102 ASN A CA 1
ATOM 749 C C . ASN A 1 102 ? -11.394 14.510 9.727 1.00 93.56 102 ASN A C 1
ATOM 751 O O . ASN A 1 102 ? -11.426 15.701 10.033 1.00 93.56 102 ASN A O 1
ATOM 755 N N . ALA A 1 103 ? -10.512 13.666 10.262 1.00 94.69 103 ALA A N 1
ATOM 756 C CA . ALA A 1 103 ? -9.361 14.041 11.074 1.00 94.69 103 ALA A CA 1
ATOM 757 C C . ALA A 1 103 ? -8.349 12.885 11.119 1.00 94.69 103 ALA A C 1
ATOM 759 O O . ALA A 1 103 ? -8.691 11.741 10.803 1.00 94.69 103 ALA A O 1
ATOM 760 N N . ASP A 1 104 ? -7.116 13.167 11.550 1.00 96.31 104 ASP A N 1
ATOM 761 C CA . ASP A 1 104 ? -6.054 12.159 11.658 1.00 96.31 104 ASP A CA 1
ATOM 762 C C . ASP A 1 104 ? -6.497 10.965 12.509 1.00 96.31 104 ASP A C 1
ATOM 764 O O . ASP A 1 104 ? -6.853 11.096 13.689 1.00 96.31 104 ASP A O 1
ATOM 768 N N . THR A 1 105 ? -6.461 9.782 11.899 1.00 97.31 105 THR A N 1
ATOM 769 C CA . THR A 1 105 ? -7.102 8.585 12.439 1.00 97.31 105 THR A CA 1
ATOM 770 C C . THR A 1 105 ? -6.124 7.433 12.620 1.00 97.31 105 THR A C 1
ATOM 772 O O . THR A 1 105 ? -5.228 7.208 11.812 1.00 97.31 105 THR A O 1
ATOM 775 N N . LYS A 1 106 ? -6.331 6.678 13.700 1.00 98.50 106 LYS A N 1
ATOM 776 C CA . LYS A 1 106 ? -5.597 5.473 14.076 1.00 98.50 106 LYS A CA 1
ATOM 777 C C . LYS A 1 106 ? -6.558 4.293 14.116 1.00 98.50 106 LYS A C 1
ATOM 779 O O . LYS A 1 106 ? -7.456 4.277 14.949 1.00 98.50 106 LYS A O 1
ATOM 784 N N . LEU A 1 107 ? -6.380 3.313 13.241 1.00 98.62 107 LEU A N 1
ATOM 785 C CA . LEU A 1 107 ? -7.218 2.120 13.149 1.00 98.62 107 LEU A CA 1
ATOM 786 C C . LEU A 1 107 ? -6.470 0.903 13.699 1.00 98.62 107 LEU A C 1
ATOM 788 O O . LEU A 1 107 ? -5.396 0.570 13.214 1.00 98.62 107 LEU A O 1
ATOM 792 N N . ILE A 1 108 ? -7.050 0.216 14.680 1.00 98.56 108 ILE A N 1
ATOM 793 C CA . ILE A 1 108 ? -6.525 -1.033 15.242 1.00 98.56 108 ILE A CA 1
ATOM 794 C C . ILE A 1 108 ? -7.363 -2.203 14.719 1.00 98.56 108 ILE A C 1
ATOM 796 O O . ILE A 1 108 ? -8.574 -2.264 14.950 1.00 98.56 108 ILE A O 1
ATOM 800 N N . LEU A 1 109 ? -6.709 -3.149 14.049 1.00 98.31 109 LEU A N 1
ATOM 801 C CA . LEU A 1 109 ? -7.297 -4.400 13.579 1.00 98.31 109 LEU A CA 1
ATOM 802 C C . LEU A 1 109 ? -6.994 -5.502 14.599 1.00 98.31 109 LEU A C 1
ATOM 804 O O . LEU A 1 109 ? -5.851 -5.959 14.687 1.00 98.31 109 LEU A O 1
ATOM 808 N N . CYS A 1 110 ? -7.990 -5.919 15.388 1.00 97.25 110 CYS A N 1
ATOM 809 C CA . CYS A 1 110 ? -7.794 -7.018 16.331 1.00 97.25 110 CYS A CA 1
ATOM 810 C C . CYS A 1 110 ? -7.554 -8.339 15.602 1.00 97.25 110 CYS A C 1
ATOM 812 O O . CYS A 1 110 ? -8.161 -8.614 14.565 1.00 97.25 110 CYS A O 1
ATOM 814 N N . ASP A 1 111 ? -6.698 -9.180 16.178 1.00 96.19 111 ASP A N 1
ATOM 815 C CA . ASP A 1 111 ? -6.458 -10.517 15.653 1.00 96.19 111 ASP A CA 1
ATOM 816 C C . ASP A 1 111 ? -7.768 -11.320 15.636 1.00 96.19 111 ASP A C 1
ATOM 818 O O . ASP A 1 111 ? -8.487 -11.392 16.633 1.00 96.19 111 ASP A O 1
ATOM 822 N N . GLY A 1 112 ? -8.083 -11.917 14.484 1.00 93.75 112 GLY A N 1
ATOM 823 C CA . GLY A 1 112 ? -9.323 -12.670 14.274 1.00 93.75 112 GLY A CA 1
ATOM 824 C C . GLY A 1 112 ? -10.538 -11.830 13.868 1.00 93.75 112 GLY A C 1
ATOM 825 O O . GLY A 1 112 ? -11.605 -12.407 13.679 1.00 93.75 112 GLY A O 1
ATOM 826 N N . ALA A 1 113 ? -10.394 -10.511 13.706 1.00 97.19 113 ALA A N 1
ATOM 827 C CA . ALA A 1 113 ? -11.444 -9.636 13.192 1.00 97.19 113 ALA A CA 1
ATOM 828 C C . ALA A 1 113 ? -11.167 -9.200 11.745 1.00 97.19 113 ALA A C 1
ATOM 830 O O . ALA A 1 113 ? -10.020 -8.953 11.365 1.00 97.19 113 ALA A O 1
ATOM 831 N N . THR A 1 114 ? -12.227 -9.058 10.949 1.00 98.56 114 THR A N 1
ATOM 832 C CA . THR A 1 114 ? -12.174 -8.572 9.566 1.00 98.56 114 THR A CA 1
ATOM 833 C C . THR A 1 114 ? -13.017 -7.315 9.392 1.00 98.56 114 THR A C 1
ATOM 835 O O . THR A 1 114 ? -14.238 -7.359 9.514 1.00 98.56 114 THR A O 1
ATOM 838 N N . LEU A 1 115 ? -12.397 -6.207 8.994 1.00 98.75 115 LEU A N 1
ATOM 839 C CA . LEU A 1 115 ? -13.106 -5.046 8.463 1.00 98.75 115 LEU A CA 1
ATOM 840 C C . LEU A 1 115 ? -13.167 -5.139 6.938 1.00 98.75 115 LEU A C 1
ATOM 842 O O . LEU A 1 115 ? -12.139 -5.085 6.269 1.00 98.75 115 LEU A O 1
ATOM 846 N N . THR A 1 116 ? -14.369 -5.253 6.382 1.00 98.50 116 THR A N 1
ATOM 847 C CA . THR A 1 116 ? -14.615 -5.134 4.940 1.00 98.50 116 THR A CA 1
ATOM 848 C C . THR A 1 116 ? -15.257 -3.788 4.642 1.00 98.50 116 THR A C 1
ATOM 850 O O . THR A 1 116 ? -16.315 -3.477 5.177 1.00 98.50 116 THR A O 1
ATOM 853 N N . VAL A 1 117 ? -14.654 -3.003 3.758 1.00 97.81 117 VAL A N 1
ATOM 854 C CA . VAL A 1 117 ? -15.170 -1.720 3.280 1.00 97.81 117 VAL A CA 1
ATOM 855 C C . VAL A 1 117 ? -15.520 -1.876 1.804 1.00 97.81 117 VAL A C 1
ATOM 857 O O . VAL A 1 117 ? -14.642 -1.953 0.947 1.00 97.81 117 VAL A O 1
ATOM 860 N N . ASN A 1 118 ? -16.816 -1.937 1.493 1.00 95.19 118 ASN A N 1
ATOM 861 C CA . ASN A 1 118 ? -17.316 -1.979 0.114 1.00 95.19 118 ASN A CA 1
ATOM 862 C C . ASN A 1 118 ? -17.389 -0.561 -0.454 1.00 95.19 118 ASN A C 1
ATOM 864 O O . ASN A 1 118 ? -18.464 -0.025 -0.713 1.00 95.19 118 ASN A O 1
ATOM 868 N N . GLY A 1 119 ? -16.230 0.068 -0.549 1.00 92.88 119 GLY A N 1
ATOM 869 C CA . GLY A 1 119 ? -16.069 1.496 -0.691 1.00 92.88 119 GLY A CA 1
ATOM 870 C C . GLY A 1 119 ? -14.593 1.845 -0.692 1.00 92.88 119 GLY A C 1
ATOM 871 O O . GLY A 1 119 ? -13.742 1.028 -1.036 1.00 92.88 119 GLY A O 1
ATOM 872 N N . TYR A 1 120 ? -14.301 3.047 -0.240 1.00 91.38 120 TYR A N 1
ATOM 873 C CA . TYR A 1 120 ? -12.946 3.556 -0.121 1.00 91.38 120 TYR A CA 1
ATOM 874 C C . TYR A 1 120 ? -12.747 4.232 1.237 1.00 91.38 120 TYR A C 1
ATOM 876 O O . TYR A 1 120 ? -13.709 4.522 1.957 1.00 91.38 120 TYR A O 1
ATOM 884 N N . PHE A 1 121 ? -11.487 4.493 1.570 1.00 91.00 121 PHE A N 1
ATOM 885 C CA . PHE A 1 121 ? -11.137 5.529 2.532 1.00 91.00 121 PHE A CA 1
ATOM 886 C C . PHE A 1 121 ? -10.856 6.813 1.764 1.00 91.00 121 PHE A C 1
ATOM 888 O O . PHE A 1 121 ? -9.955 6.837 0.928 1.00 91.00 121 PHE A O 1
ATOM 895 N N . GLU A 1 122 ? -11.626 7.861 2.033 1.00 87.62 122 GLU A N 1
ATOM 896 C CA . GLU A 1 122 ? -11.453 9.154 1.372 1.00 87.62 122 GLU A CA 1
ATOM 897 C C . GLU A 1 122 ? -11.400 10.268 2.404 1.00 87.62 122 GLU A C 1
ATOM 899 O O . GLU A 1 122 ? -12.310 10.466 3.212 1.00 87.62 122 GLU A O 1
ATOM 904 N N . ASP A 1 123 ? -10.329 11.034 2.324 1.00 80.31 123 ASP A N 1
ATOM 905 C CA . ASP A 1 123 ? -10.276 12.381 2.837 1.00 80.31 123 ASP A CA 1
ATOM 906 C C . ASP A 1 123 ? -11.058 13.312 1.901 1.00 80.31 123 ASP A C 1
ATOM 908 O O . ASP A 1 123 ? -10.647 13.618 0.782 1.00 80.31 123 ASP A O 1
ATOM 912 N N . LYS A 1 124 ? -12.238 13.736 2.355 1.00 68.19 124 LYS A N 1
ATOM 913 C CA . LYS A 1 124 ? -13.174 14.528 1.547 1.00 68.19 124 LYS A CA 1
ATOM 914 C C . LYS A 1 124 ? -12.769 16.001 1.431 1.00 68.19 124 LYS A C 1
ATOM 916 O O . LYS A 1 124 ? -13.397 16.770 0.696 1.00 68.19 124 LYS A O 1
ATOM 921 N N . SER A 1 125 ? -11.795 16.445 2.215 1.00 71.56 125 SER A N 1
ATOM 922 C CA . SER A 1 125 ? -11.526 17.862 2.383 1.00 71.56 125 SER A CA 1
ATOM 923 C C . SER A 1 125 ? -10.595 18.390 1.291 1.00 71.56 125 SER A C 1
ATOM 925 O O . SER A 1 125 ? -9.470 17.942 1.107 1.00 71.56 125 SER A O 1
ATOM 927 N N . SER A 1 126 ? -11.049 19.422 0.576 1.00 68.81 126 SER A N 1
ATOM 928 C CA . SER A 1 126 ? -10.263 20.078 -0.478 1.00 68.81 126 SER A CA 1
ATOM 929 C C . SER A 1 126 ? -9.239 21.092 0.051 1.00 68.81 126 SER A C 1
ATOM 931 O O . SER A 1 126 ? -8.535 21.719 -0.738 1.00 68.81 126 SER A O 1
ATOM 933 N N . THR A 1 127 ? -9.209 21.341 1.365 1.00 71.81 127 THR A N 1
ATOM 934 C CA . THR A 1 127 ? -8.402 22.412 1.988 1.00 71.81 127 THR A CA 1
ATOM 935 C C . THR A 1 127 ? -7.509 21.938 3.124 1.00 71.81 127 THR A C 1
ATOM 937 O O . THR A 1 127 ? -6.559 22.624 3.494 1.00 71.81 127 THR A O 1
ATOM 940 N N . THR A 1 128 ? -7.836 20.805 3.729 1.00 77.81 128 THR A N 1
ATOM 941 C CA . THR A 1 128 ? -7.126 20.246 4.880 1.00 77.81 128 THR A CA 1
ATOM 942 C C . THR A 1 128 ? -7.101 18.757 4.695 1.00 77.81 128 THR A C 1
ATOM 944 O O . THR A 1 128 ? -8.177 18.179 4.674 1.00 77.81 128 THR A O 1
ATOM 947 N N . THR A 1 129 ? -5.921 18.171 4.546 1.00 87.88 129 THR A N 1
ATOM 948 C CA . THR A 1 129 ? -5.828 16.737 4.319 1.00 87.88 129 THR A CA 1
ATOM 949 C C . THR A 1 129 ? -5.478 15.975 5.598 1.00 87.88 129 THR A C 1
ATOM 951 O O . THR A 1 129 ? -4.776 16.512 6.459 1.00 87.88 129 THR A O 1
ATOM 954 N N . TYR A 1 130 ? -5.978 14.747 5.739 1.00 94.75 130 TYR A N 1
ATOM 955 C CA . TYR A 1 130 ? -5.913 13.939 6.963 1.00 94.75 130 TYR A CA 1
ATOM 956 C C . TYR A 1 130 ? -5.254 12.583 6.744 1.00 94.75 130 TYR A C 1
ATOM 958 O O . TYR A 1 130 ? -5.443 11.952 5.703 1.00 94.75 130 TYR A O 1
ATOM 966 N N . SER A 1 131 ? -4.502 12.120 7.740 1.00 96.12 131 SER A N 1
ATOM 967 C CA . SER A 1 131 ? -3.724 10.882 7.649 1.00 96.12 131 SER A CA 1
ATOM 968 C C . SER A 1 131 ? -4.433 9.687 8.294 1.00 96.12 131 SER A C 1
ATOM 970 O O . SER A 1 131 ? -5.227 9.830 9.231 1.00 96.12 131 SER A O 1
ATOM 972 N N . LEU A 1 132 ? -4.117 8.489 7.801 1.00 97.81 132 LEU A N 1
ATOM 973 C CA . LEU A 1 132 ? -4.587 7.218 8.348 1.00 97.81 132 LEU A CA 1
ATOM 974 C C . LEU A 1 132 ? -3.389 6.362 8.766 1.00 97.81 132 LEU A C 1
ATOM 976 O O . LEU A 1 132 ? -2.554 6.007 7.938 1.00 97.81 132 LEU A O 1
ATOM 980 N N . THR A 1 133 ? -3.359 5.975 10.037 1.00 98.62 133 THR A N 1
ATOM 981 C CA . THR A 1 133 ? -2.412 4.993 10.568 1.00 98.62 133 THR A CA 1
ATOM 982 C C . THR A 1 133 ? -3.149 3.697 10.899 1.00 98.62 133 THR A C 1
ATOM 984 O O . THR A 1 133 ? -4.177 3.723 11.576 1.00 98.62 133 THR A O 1
ATOM 987 N N . ILE A 1 134 ? -2.632 2.557 10.446 1.00 98.81 134 ILE A N 1
ATOM 988 C CA . ILE A 1 134 ? -3.216 1.228 10.642 1.00 98.81 134 ILE A CA 1
ATOM 989 C C . ILE A 1 134 ? -2.271 0.374 11.487 1.00 98.81 134 ILE A C 1
ATOM 991 O O . ILE A 1 134 ? -1.085 0.240 11.183 1.00 98.81 134 ILE A O 1
ATOM 995 N N . TYR A 1 135 ? -2.817 -0.253 12.523 1.00 98.75 135 TYR A N 1
ATOM 996 C CA . TYR A 1 135 ? -2.103 -1.134 13.434 1.00 98.75 135 TYR A CA 1
ATOM 997 C C . TYR A 1 135 ? -2.715 -2.537 13.421 1.00 98.75 135 TYR A C 1
ATOM 999 O O . TYR A 1 135 ? -3.936 -2.696 13.490 1.00 98.75 135 TYR A O 1
ATOM 1007 N N . GLY A 1 136 ? -1.857 -3.555 13.400 1.00 97.62 136 GLY A N 1
ATOM 1008 C CA . GLY A 1 136 ? -2.219 -4.930 13.746 1.00 97.62 136 GLY A CA 1
ATOM 1009 C C . GLY A 1 136 ? -1.910 -5.229 15.213 1.00 97.62 136 GLY A C 1
ATOM 1010 O O . GLY A 1 136 ? -1.275 -4.428 15.904 1.00 97.62 136 GLY A O 1
ATOM 1011 N N . GLN A 1 137 ? -2.347 -6.388 15.694 1.00 96.56 137 GLN A N 1
ATOM 1012 C CA . GLN A 1 137 ? -1.894 -6.937 16.975 1.00 96.56 137 GLN A CA 1
ATOM 1013 C C . GLN A 1 137 ? -0.737 -7.913 16.771 1.00 96.56 137 GLN A C 1
ATOM 1015 O O . GLN A 1 137 ? -0.311 -8.138 15.647 1.00 96.56 137 GLN A O 1
ATOM 1020 N N . GLU A 1 138 ? -0.221 -8.493 17.854 1.00 93.62 138 GLU A N 1
ATOM 1021 C CA . GLU A 1 138 ? 1.004 -9.305 17.859 1.00 93.62 138 GLU A CA 1
ATOM 1022 C C . GLU A 1 138 ? 1.064 -10.397 16.774 1.00 93.62 138 GLU A C 1
ATOM 1024 O O . GLU A 1 138 ? 2.146 -10.635 16.236 1.00 93.62 138 GLU A O 1
ATOM 1029 N N . ASN A 1 139 ? -0.056 -11.034 16.403 1.00 93.81 139 ASN A N 1
ATOM 1030 C CA . ASN A 1 139 ? -0.043 -12.060 15.350 1.00 93.81 139 ASN A CA 1
ATOM 1031 C C . ASN A 1 139 ? -0.199 -11.487 13.935 1.00 93.81 139 ASN A C 1
ATOM 1033 O O . ASN A 1 139 ? 0.000 -12.213 12.963 1.00 93.81 139 ASN A O 1
ATOM 1037 N N . GLN A 1 140 ? -0.524 -10.198 13.810 1.00 94.94 140 GLN A N 1
ATOM 1038 C CA . GLN A 1 140 ? -0.678 -9.467 12.553 1.00 94.94 140 GLN A CA 1
ATOM 1039 C C . GLN A 1 140 ? -1.764 -10.067 11.639 1.00 94.94 140 GLN A C 1
ATOM 1041 O O . GLN A 1 140 ? -1.668 -9.953 10.419 1.00 94.94 140 GLN A O 1
ATOM 1046 N N . ILE A 1 141 ? -2.790 -10.708 12.217 1.00 95.88 141 ILE A N 1
ATOM 1047 C CA . ILE A 1 141 ? -3.847 -11.413 11.465 1.00 95.88 141 ILE A CA 1
ATOM 1048 C C . ILE A 1 141 ? -5.188 -10.671 11.446 1.00 95.88 141 ILE A C 1
ATOM 1050 O O . ILE A 1 141 ? -6.125 -11.133 10.797 1.00 95.88 141 ILE A O 1
ATOM 1054 N N . GLY A 1 142 ? -5.304 -9.542 12.151 1.00 98.06 142 GLY A N 1
ATOM 1055 C CA . GLY A 1 142 ? -6.432 -8.627 11.982 1.00 98.06 142 GLY A CA 1
ATOM 1056 C C . GLY A 1 142 ? -6.493 -8.117 10.543 1.00 98.06 142 GLY A C 1
ATOM 1057 O O . GLY A 1 142 ? -5.474 -7.702 9.987 1.00 98.06 142 GLY A O 1
ATOM 1058 N N . LYS A 1 143 ? -7.673 -8.183 9.923 1.00 98.62 143 LYS A N 1
ATOM 1059 C CA . LYS A 1 143 ? -7.815 -8.061 8.472 1.00 98.62 143 LYS A CA 1
ATOM 1060 C C . LYS A 1 143 ? -8.552 -6.794 8.058 1.00 98.62 143 LYS A C 1
ATOM 1062 O O . LYS A 1 143 ? -9.601 -6.469 8.611 1.00 98.62 143 LYS A O 1
ATOM 1067 N N . LEU A 1 144 ? -8.041 -6.128 7.028 1.00 98.75 144 LEU A N 1
ATOM 1068 C CA . LEU A 1 144 ? -8.724 -5.049 6.319 1.00 98.75 144 LEU A CA 1
ATOM 1069 C C . LEU A 1 144 ? -8.898 -5.438 4.851 1.00 98.75 144 LEU A C 1
ATOM 1071 O O . LEU A 1 144 ? -7.936 -5.808 4.186 1.00 98.75 144 LEU A O 1
ATOM 1075 N N . ILE A 1 145 ? -10.118 -5.330 4.339 1.00 98.50 145 ILE A N 1
ATOM 1076 C CA . ILE A 1 145 ? -10.448 -5.517 2.927 1.00 98.50 145 ILE A CA 1
ATOM 1077 C C . ILE A 1 145 ? -11.123 -4.241 2.435 1.00 98.50 145 ILE A C 1
ATOM 1079 O O . ILE A 1 145 ? -12.136 -3.838 2.999 1.00 98.50 145 ILE A O 1
ATOM 1083 N N . VAL A 1 146 ? -10.599 -3.628 1.378 1.00 98.00 146 VAL A N 1
ATOM 1084 C CA . VAL A 1 146 ? -11.183 -2.441 0.743 1.00 98.00 146 VAL A CA 1
ATOM 1085 C C . VAL A 1 146 ? -11.446 -2.735 -0.726 1.00 98.00 146 VAL A C 1
ATOM 1087 O O . VAL A 1 146 ? -10.528 -3.086 -1.467 1.00 98.00 146 VAL A O 1
ATOM 1090 N N . ASN A 1 147 ? -12.702 -2.571 -1.138 1.00 95.00 147 ASN A N 1
ATOM 1091 C CA . ASN A 1 147 ? -13.166 -2.817 -2.500 1.00 95.00 147 ASN A CA 1
ATOM 1092 C C . ASN A 1 147 ? -13.738 -1.518 -3.083 1.00 95.00 147 ASN A C 1
ATOM 1094 O O . ASN A 1 147 ? -14.931 -1.248 -2.914 1.00 95.00 147 ASN A O 1
ATOM 1098 N N . ALA A 1 148 ? -12.909 -0.721 -3.764 1.00 89.56 148 ALA A N 1
ATOM 1099 C CA . ALA A 1 148 ? -13.356 0.551 -4.323 1.00 89.56 148 ALA A CA 1
ATOM 1100 C C . ALA A 1 148 ? -14.383 0.353 -5.454 1.00 89.56 148 ALA A C 1
ATOM 1102 O O . ALA A 1 148 ? -14.085 -0.320 -6.447 1.00 89.56 148 ALA A O 1
ATOM 1103 N N . PRO A 1 149 ? -15.584 0.956 -5.363 1.00 82.06 149 PRO A N 1
ATOM 1104 C CA . PRO A 1 149 ? -16.516 1.011 -6.480 1.00 82.06 149 PRO A CA 1
ATOM 1105 C C . PRO A 1 149 ? -16.011 1.985 -7.559 1.00 82.06 149 PRO A C 1
ATOM 1107 O O . PRO A 1 149 ? -15.169 2.841 -7.295 1.00 82.06 149 PRO A O 1
ATOM 1110 N N . GLY A 1 150 ? -16.531 1.843 -8.783 1.00 76.38 150 GLY A N 1
ATOM 1111 C CA . GLY A 1 150 ? -16.106 2.599 -9.970 1.00 76.38 150 GLY A CA 1
ATOM 1112 C C . GLY A 1 150 ? -15.869 4.096 -9.731 1.00 76.38 150 GLY A C 1
ATOM 1113 O O . GLY A 1 150 ? -16.766 4.793 -9.261 1.00 76.38 150 GLY A O 1
ATOM 1114 N N . GLY A 1 151 ? -14.685 4.584 -10.116 1.00 76.19 151 GLY A N 1
ATOM 1115 C CA . GLY A 1 151 ? -14.332 6.008 -10.125 1.00 76.19 151 GLY A CA 1
ATOM 1116 C C . GLY A 1 151 ? -13.481 6.493 -8.947 1.00 76.19 151 GLY A C 1
ATOM 1117 O O . GLY A 1 151 ? -13.120 7.667 -8.930 1.00 76.19 151 GLY A O 1
ATOM 1118 N N . CYS A 1 152 ? -13.114 5.618 -8.003 1.00 75.31 152 CYS A N 1
ATOM 1119 C CA . CYS A 1 152 ? -12.265 5.966 -6.858 1.00 75.31 152 CYS A CA 1
ATOM 1120 C C . CYS A 1 152 ? -11.053 5.029 -6.697 1.00 75.31 152 CYS A C 1
ATOM 1122 O O . CYS A 1 152 ? -11.076 3.869 -7.122 1.00 75.31 152 CYS A O 1
ATOM 1124 N N . CYS A 1 153 ? -9.989 5.527 -6.062 1.00 84.69 153 CYS A N 1
ATOM 1125 C CA . CYS A 1 153 ? -8.928 4.667 -5.528 1.00 84.69 153 CYS A CA 1
ATOM 1126 C C . CYS A 1 153 ? -9.426 3.967 -4.249 1.00 84.69 153 CYS A C 1
ATOM 1128 O O . CYS A 1 153 ? -10.389 4.429 -3.638 1.00 84.69 153 CYS A O 1
ATOM 1130 N N . GLY A 1 154 ? -8.774 2.884 -3.820 1.00 67.00 154 GLY A N 1
ATOM 1131 C CA . GLY A 1 154 ? -9.102 2.211 -2.552 1.00 67.00 154 GLY A CA 1
ATOM 1132 C C . GLY A 1 154 ? -8.847 3.086 -1.324 1.00 67.00 154 GLY A C 1
ATOM 1133 O O . GLY A 1 154 ? -9.680 3.149 -0.418 1.00 67.00 154 GLY A O 1
ATOM 1134 N N . THR A 1 155 ? -7.734 3.818 -1.334 1.00 84.56 155 THR A N 1
ATOM 1135 C CA . THR A 1 155 ? -7.353 4.734 -0.254 1.00 84.56 155 THR A CA 1
ATOM 1136 C C . THR A 1 155 ? -6.848 6.057 -0.815 1.00 84.56 155 THR A C 1
ATOM 1138 O O . THR A 1 155 ? -5.902 6.071 -1.605 1.00 84.56 155 THR A O 1
ATOM 1141 N N . ILE A 1 156 ? -7.455 7.154 -0.359 1.00 82.62 156 ILE A N 1
ATOM 1142 C CA . ILE A 1 156 ? -7.117 8.543 -0.685 1.00 82.62 156 ILE A CA 1
ATOM 1143 C C . ILE A 1 156 ? -7.055 9.319 0.634 1.00 82.62 156 ILE A C 1
ATOM 1145 O O . ILE A 1 156 ? -8.080 9.710 1.186 1.00 82.62 156 ILE A O 1
ATOM 1149 N N . VAL A 1 157 ? -5.851 9.500 1.166 1.00 91.38 157 VAL A N 1
ATOM 1150 C CA . VAL A 1 157 ? -5.582 10.204 2.434 1.00 91.38 157 VAL A CA 1
ATOM 1151 C C . VAL A 1 157 ? -4.383 11.140 2.258 1.00 91.38 157 VAL A C 1
ATOM 1153 O O . VAL A 1 157 ? -3.762 11.159 1.192 1.00 91.38 157 VAL A O 1
ATOM 1156 N N . LYS A 1 158 ? -4.040 11.932 3.276 1.00 94.31 158 LYS A N 1
ATOM 1157 C CA . LYS A 1 158 ? -2.780 12.683 3.306 1.00 94.31 158 LYS A CA 1
ATOM 1158 C C . LYS A 1 158 ? -1.601 11.725 3.359 1.00 94.31 158 LYS A C 1
ATOM 1160 O O . LYS A 1 158 ? -0.996 11.480 2.329 1.00 94.31 158 LYS A O 1
ATOM 1165 N N . ASP A 1 159 ? -1.334 11.145 4.522 1.00 96.25 159 ASP A N 1
ATOM 1166 C CA . ASP A 1 159 ? -0.292 10.137 4.700 1.00 96.25 159 ASP A CA 1
ATOM 1167 C C . ASP A 1 159 ? -0.941 8.803 5.082 1.00 96.25 159 ASP A C 1
ATOM 1169 O O . ASP A 1 159 ? -1.950 8.775 5.800 1.00 96.25 159 ASP A O 1
ATOM 1173 N N . LEU A 1 160 ? -0.366 7.702 4.601 1.00 97.81 160 LEU A N 1
ATOM 1174 C CA . LEU A 1 160 ? -0.771 6.350 4.974 1.00 97.81 160 LEU A CA 1
ATOM 1175 C C . LEU A 1 160 ? 0.374 5.655 5.701 1.00 97.81 160 LEU A C 1
ATOM 1177 O O . LEU A 1 160 ? 1.440 5.433 5.132 1.00 97.81 160 LEU A O 1
ATOM 1181 N N . GLU A 1 161 ? 0.120 5.246 6.937 1.00 98.44 161 GLU A N 1
ATOM 1182 C CA . GLU A 1 161 ? 1.086 4.525 7.757 1.00 98.44 161 GLU A CA 1
ATOM 1183 C C . GLU A 1 161 ? 0.529 3.157 8.163 1.00 98.44 161 GLU A C 1
ATOM 1185 O O . GLU A 1 161 ? -0.607 3.043 8.621 1.00 98.44 161 GLU A O 1
ATOM 1190 N N . ILE A 1 162 ? 1.312 2.096 7.981 1.00 98.81 162 ILE A N 1
ATOM 1191 C CA . ILE A 1 162 ? 0.906 0.715 8.248 1.00 98.81 162 ILE A CA 1
ATOM 1192 C C . ILE A 1 162 ? 1.952 0.046 9.135 1.00 98.81 162 ILE A C 1
ATOM 1194 O O . ILE A 1 162 ? 3.069 -0.242 8.708 1.00 98.81 162 ILE A O 1
ATOM 1198 N N . HIS A 1 163 ? 1.563 -0.278 10.363 1.00 98.62 163 HIS A N 1
ATOM 1199 C CA . HIS A 1 163 ? 2.385 -1.050 11.295 1.00 98.62 163 HIS A CA 1
ATOM 1200 C C . HIS A 1 163 ? 2.006 -2.535 11.327 1.00 98.62 163 HIS A C 1
ATOM 1202 O O . HIS A 1 163 ? 2.786 -3.366 11.799 1.00 98.62 163 HIS A O 1
ATOM 1208 N N . GLY A 1 164 ? 0.817 -2.906 10.840 1.00 97.75 164 GLY A N 1
ATOM 1209 C CA . GLY A 1 164 ? 0.414 -4.304 10.852 1.00 97.75 164 GLY A CA 1
ATOM 1210 C C . GLY A 1 164 ? -0.964 -4.651 10.319 1.00 97.75 164 GLY A C 1
ATOM 1211 O O . GLY A 1 164 ? -1.725 -3.784 9.904 1.00 97.75 164 GLY A O 1
ATOM 1212 N N . GLY A 1 165 ? -1.260 -5.952 10.389 1.00 98.19 165 GLY A N 1
ATOM 1213 C CA . GLY A 1 165 ? -2.486 -6.580 9.888 1.00 98.19 165 GLY A CA 1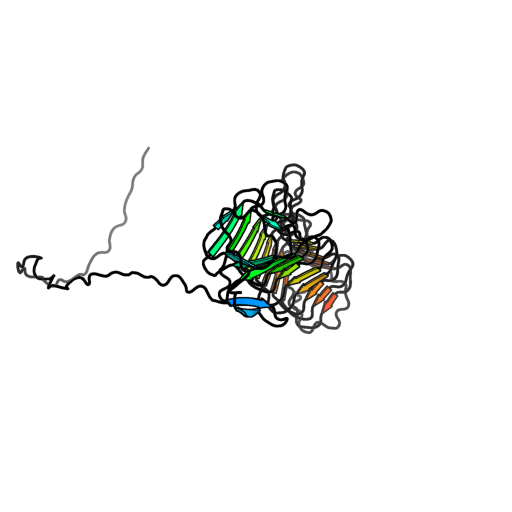
ATOM 1214 C C . GLY A 1 165 ? -2.301 -7.310 8.553 1.00 98.19 165 GLY A C 1
ATOM 1215 O O . GLY A 1 165 ? -1.209 -7.315 7.981 1.00 98.19 165 GLY A O 1
ATOM 1216 N N . ASP A 1 166 ? -3.384 -7.918 8.066 1.00 98.62 166 ASP A N 1
ATOM 1217 C CA . ASP A 1 166 ? -3.534 -8.458 6.708 1.00 98.62 166 ASP A CA 1
ATOM 1218 C C . ASP A 1 166 ? -4.450 -7.523 5.908 1.00 98.62 166 ASP A C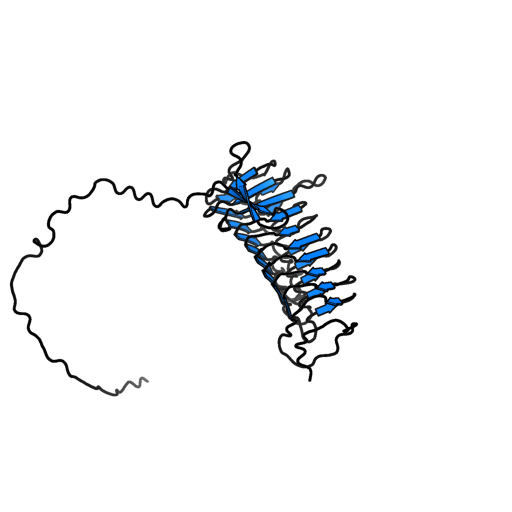 1
ATOM 1220 O O . ASP A 1 166 ? -5.673 -7.519 6.059 1.00 98.62 166 ASP A O 1
ATOM 1224 N N . ILE A 1 167 ? -3.845 -6.663 5.101 1.00 98.81 167 ILE A N 1
ATOM 1225 C CA . ILE A 1 167 ? -4.503 -5.564 4.402 1.00 98.81 167 ILE A CA 1
ATOM 1226 C C . ILE A 1 167 ? -4.598 -5.919 2.923 1.00 98.81 167 ILE A C 1
ATOM 1228 O O . ILE A 1 167 ? -3.589 -6.173 2.268 1.00 98.81 167 ILE A O 1
ATOM 1232 N N . ASN A 1 168 ? -5.809 -5.903 2.380 1.00 98.62 168 ASN A N 1
ATOM 1233 C CA . ASN A 1 168 ? -6.085 -6.084 0.963 1.00 98.62 168 ASN A CA 1
ATOM 1234 C C . ASN A 1 168 ? -6.890 -4.889 0.447 1.00 98.62 168 ASN A C 1
ATOM 1236 O O . ASN A 1 168 ? -8.020 -4.669 0.878 1.00 98.62 168 ASN A O 1
ATOM 1240 N N . ILE A 1 169 ? -6.304 -4.114 -0.458 1.00 98.44 169 ILE A N 1
ATOM 1241 C CA . ILE A 1 169 ? -6.918 -2.920 -1.034 1.00 98.44 169 ILE A CA 1
ATOM 1242 C C . ILE A 1 169 ? -6.963 -3.098 -2.545 1.00 98.44 169 ILE A C 1
ATOM 1244 O O . ILE A 1 169 ? -5.934 -3.320 -3.181 1.00 98.44 169 ILE A O 1
ATOM 1248 N N . THR A 1 170 ? -8.159 -2.978 -3.114 1.00 97.19 170 THR A N 1
ATOM 1249 C CA . THR A 1 170 ? -8.386 -3.037 -4.559 1.00 97.19 170 THR A CA 1
ATOM 1250 C C . THR A 1 170 ? -8.900 -1.691 -5.063 1.00 97.19 170 THR A C 1
ATOM 1252 O O . THR A 1 170 ? -9.878 -1.153 -4.535 1.00 97.19 170 THR A O 1
ATOM 1255 N N . GLY A 1 171 ? -8.222 -1.145 -6.073 1.00 94.81 171 GLY A N 1
ATOM 1256 C CA . GLY A 1 171 ? -8.632 0.060 -6.785 1.00 94.81 171 GLY A CA 1
ATOM 1257 C C . GLY A 1 171 ? -9.774 -0.222 -7.756 1.00 94.81 171 GLY A C 1
ATOM 1258 O O . GLY A 1 171 ? -9.951 -1.347 -8.224 1.00 94.81 171 GLY A O 1
ATOM 1259 N N . SER A 1 172 ? -10.559 0.804 -8.073 1.00 93.62 172 SER A N 1
ATOM 1260 C CA . SER A 1 172 ? -11.578 0.676 -9.113 1.00 93.62 172 SER A CA 1
ATOM 1261 C C . SER A 1 172 ? -10.963 0.780 -10.510 1.00 93.62 172 SER A C 1
ATOM 1263 O O . SER A 1 172 ? -9.794 1.128 -10.652 1.00 93.62 172 SER A O 1
ATOM 1265 N N . THR A 1 173 ? -11.747 0.470 -11.543 1.00 92.31 173 THR A N 1
ATOM 1266 C CA . THR A 1 173 ? -11.334 0.471 -12.954 1.00 92.31 173 THR A CA 1
ATOM 1267 C C . THR A 1 173 ? -10.415 1.643 -13.320 1.00 92.31 173 THR A C 1
ATOM 1269 O O . THR A 1 173 ? -10.796 2.808 -13.205 1.00 92.31 173 THR A O 1
ATOM 1272 N N . GLY A 1 174 ? -9.202 1.315 -13.767 1.00 91.75 174 GLY A N 1
ATOM 1273 C CA . GLY A 1 174 ? -8.159 2.252 -14.185 1.00 91.75 174 GLY A CA 1
ATOM 1274 C C . GLY A 1 174 ? -7.533 3.101 -13.074 1.00 91.75 174 GLY A C 1
ATOM 1275 O O . GLY A 1 174 ? -6.736 3.990 -13.368 1.00 91.75 174 GLY A O 1
ATOM 1276 N N . LEU A 1 175 ? -7.876 2.859 -11.806 1.00 93.94 175 LEU A N 1
ATOM 1277 C CA . LEU A 1 175 ? -7.430 3.646 -10.659 1.00 93.94 175 LEU A CA 1
ATOM 1278 C C . LEU A 1 175 ? -6.595 2.827 -9.680 1.00 93.94 175 LEU A C 1
ATOM 1280 O O . LEU A 1 175 ? -6.649 1.598 -9.625 1.00 93.94 175 LEU A O 1
ATOM 1284 N N . ALA A 1 176 ? -5.786 3.541 -8.905 1.00 95.75 176 ALA A N 1
ATOM 1285 C CA . ALA A 1 176 ? -4.855 2.931 -7.978 1.00 95.75 176 ALA A CA 1
ATOM 1286 C C . ALA A 1 176 ? -5.566 2.239 -6.804 1.00 95.75 176 ALA A C 1
ATOM 1288 O O . ALA A 1 176 ? -6.636 2.674 -6.371 1.00 95.75 176 ALA A O 1
ATOM 1289 N N . ALA A 1 177 ? -4.950 1.207 -6.225 1.00 97.25 177 ALA A N 1
ATOM 1290 C CA . ALA A 1 177 ? -5.409 0.694 -4.932 1.00 97.25 177 ALA A CA 1
ATOM 1291 C C . ALA A 1 177 ? -5.076 1.686 -3.811 1.00 97.25 177 ALA A C 1
ATOM 1293 O O . ALA A 1 177 ? -5.971 2.152 -3.105 1.00 97.25 177 ALA A O 1
ATOM 1294 N N . ILE A 1 178 ? -3.801 2.052 -3.685 1.00 97.62 178 ILE A N 1
ATOM 1295 C CA . ILE A 1 178 ? -3.304 2.990 -2.674 1.00 97.62 178 ILE A CA 1
ATOM 1296 C C . ILE A 1 178 ? -2.807 4.254 -3.379 1.00 97.62 178 ILE A C 1
ATOM 1298 O O . ILE A 1 178 ? -1.913 4.162 -4.218 1.00 97.62 178 ILE A O 1
ATOM 1302 N N . ASN A 1 179 ? -3.389 5.413 -3.049 1.00 94.44 179 ASN A N 1
ATOM 1303 C CA . ASN A 1 179 ? -3.020 6.713 -3.619 1.00 94.44 179 ASN A CA 1
ATOM 1304 C C . ASN A 1 179 ? -3.185 7.865 -2.608 1.00 94.44 179 ASN A C 1
ATOM 1306 O O . ASN A 1 179 ? -4.100 8.686 -2.735 1.00 94.44 179 ASN A O 1
ATOM 1310 N N . PRO A 1 180 ? -2.348 7.922 -1.562 1.00 91.94 180 PRO A N 1
ATOM 1311 C CA . PRO A 1 180 ? -2.276 9.094 -0.711 1.00 91.94 180 PRO A CA 1
ATOM 1312 C C . PRO A 1 180 ? -1.628 10.277 -1.440 1.00 91.94 180 PRO A C 1
ATOM 1314 O O . PRO A 1 180 ? -0.862 10.124 -2.391 1.00 91.94 180 PRO A O 1
ATOM 1317 N N . SER A 1 181 ? -1.939 11.479 -0.966 1.00 90.88 181 SER A N 1
ATOM 1318 C CA . SER A 1 181 ? -1.389 12.736 -1.494 1.00 90.88 181 SER A CA 1
ATOM 1319 C C . SER A 1 181 ? -0.004 13.086 -0.928 1.00 90.88 181 SER A C 1
ATOM 1321 O O . SER A 1 181 ? 0.725 13.880 -1.527 1.00 90.88 181 SER A O 1
ATOM 1323 N N . GLY A 1 182 ? 0.357 12.498 0.209 1.00 93.81 182 GLY A N 1
ATOM 1324 C CA . GLY A 1 182 ? 1.638 12.600 0.899 1.00 93.81 182 GLY A CA 1
ATOM 1325 C C . GLY A 1 182 ? 2.348 11.249 0.978 1.00 93.81 182 GLY A C 1
ATOM 1326 O O . GLY A 1 182 ? 2.366 10.494 0.003 1.00 93.81 182 GLY A O 1
ATOM 1327 N N . ASP A 1 183 ? 2.962 10.967 2.125 1.00 97.44 183 ASP A N 1
ATOM 1328 C CA . ASP A 1 183 ? 3.890 9.845 2.285 1.00 97.44 183 ASP A CA 1
ATOM 1329 C C . ASP A 1 183 ? 3.172 8.499 2.515 1.00 97.44 183 ASP A C 1
ATOM 1331 O O . ASP A 1 183 ? 2.059 8.427 3.052 1.00 97.44 183 ASP A O 1
ATOM 1335 N N . ILE A 1 184 ? 3.847 7.410 2.141 1.00 98.50 184 ILE A N 1
ATOM 1336 C CA . ILE A 1 184 ? 3.465 6.032 2.471 1.00 98.50 184 ILE A CA 1
ATOM 1337 C C . ILE A 1 184 ? 4.562 5.411 3.328 1.00 98.50 184 ILE A C 1
ATOM 1339 O O . ILE A 1 184 ? 5.710 5.335 2.899 1.00 98.50 184 ILE A O 1
ATOM 1343 N N . SER A 1 185 ? 4.189 4.867 4.481 1.00 98.50 185 SER A N 1
ATOM 1344 C CA . SER A 1 185 ? 5.097 4.129 5.360 1.00 98.50 185 SER A CA 1
ATOM 1345 C C . SER A 1 185 ? 4.525 2.756 5.704 1.00 98.50 185 SER A C 1
ATOM 1347 O O . SER A 1 185 ? 3.402 2.654 6.194 1.00 98.50 185 SER A O 1
ATOM 1349 N N . ILE A 1 186 ? 5.287 1.685 5.470 1.00 98.75 186 ILE A N 1
ATOM 1350 C CA . ILE A 1 186 ? 4.884 0.303 5.766 1.00 98.75 186 ILE A CA 1
ATOM 1351 C C . ILE A 1 186 ? 5.991 -0.382 6.570 1.00 98.75 186 ILE A C 1
ATOM 1353 O O . ILE A 1 186 ? 7.090 -0.599 6.067 1.00 98.75 186 ILE A O 1
ATOM 1357 N N . TYR A 1 187 ? 5.690 -0.755 7.811 1.00 98.50 187 TYR A N 1
ATOM 1358 C CA . TYR A 1 187 ? 6.659 -1.300 8.770 1.00 98.50 187 TYR A CA 1
ATOM 1359 C C . TYR A 1 187 ? 6.435 -2.778 9.105 1.00 98.50 187 TYR A C 1
ATOM 1361 O O . TYR A 1 187 ? 7.332 -3.461 9.604 1.00 98.50 187 TYR A O 1
ATOM 1369 N N . GLY A 1 188 ? 5.221 -3.282 8.873 1.00 96.75 188 GLY A N 1
ATOM 1370 C CA . GLY A 1 188 ? 4.834 -4.618 9.299 1.00 96.75 188 GLY A CA 1
ATOM 1371 C C . GLY A 1 188 ? 3.521 -5.105 8.711 1.00 96.75 188 GLY A C 1
ATOM 1372 O O . GLY A 1 188 ? 2.769 -4.353 8.096 1.00 96.75 188 GLY A O 1
ATOM 1373 N N . GLY A 1 189 ? 3.237 -6.387 8.945 1.00 97.69 189 GLY A N 1
ATOM 1374 C CA . GLY A 1 189 ? 2.043 -7.046 8.417 1.00 97.69 189 GLY A CA 1
ATOM 1375 C C . GLY A 1 189 ? 2.165 -7.388 6.934 1.00 97.69 189 GLY A C 1
ATOM 1376 O O . GLY A 1 189 ? 3.249 -7.338 6.350 1.00 97.69 189 GLY A O 1
ATOM 1377 N N . LYS A 1 190 ? 1.038 -7.776 6.342 1.00 98.62 190 LYS A N 1
ATOM 1378 C CA . LYS A 1 190 ? 0.911 -8.099 4.925 1.00 98.62 190 LYS A CA 1
ATOM 1379 C C . LYS A 1 190 ? 0.019 -7.064 4.255 1.00 98.62 190 LYS A C 1
ATOM 1381 O O . LYS A 1 190 ? -1.122 -6.885 4.656 1.00 98.62 190 LYS A O 1
ATOM 1386 N N . VAL A 1 191 ? 0.521 -6.422 3.210 1.00 98.88 191 VAL A N 1
ATOM 1387 C CA . VAL A 1 191 ? -0.210 -5.455 2.391 1.00 98.88 191 VAL A CA 1
ATOM 1388 C C . VAL A 1 191 ? -0.300 -6.006 0.980 1.00 98.88 191 VAL A C 1
ATOM 1390 O O . VAL A 1 191 ? 0.710 -6.298 0.352 1.00 98.88 191 VAL A O 1
ATOM 1393 N N . THR A 1 192 ? -1.516 -6.168 0.479 1.00 98.81 192 THR A N 1
ATOM 1394 C CA . THR A 1 192 ? -1.804 -6.515 -0.910 1.00 98.81 192 THR A CA 1
ATOM 1395 C C . THR A 1 192 ? -2.563 -5.354 -1.534 1.00 98.81 192 THR A C 1
ATOM 1397 O O . THR A 1 192 ? -3.671 -5.045 -1.106 1.00 98.81 192 THR A O 1
ATOM 1400 N N . ALA A 1 193 ? -1.952 -4.693 -2.510 1.00 98.62 193 ALA A N 1
ATOM 1401 C CA . ALA A 1 193 ? -2.517 -3.547 -3.205 1.00 98.62 193 ALA A CA 1
ATOM 1402 C C . ALA A 1 193 ? -2.671 -3.889 -4.689 1.00 98.62 193 ALA A C 1
ATOM 1404 O O . ALA A 1 193 ? -1.677 -4.099 -5.384 1.00 98.62 193 ALA A O 1
ATOM 1405 N N . THR A 1 194 ? -3.909 -3.959 -5.169 1.00 98.12 194 THR A N 1
ATOM 1406 C CA . THR A 1 194 ? -4.227 -4.313 -6.556 1.00 98.12 194 THR A CA 1
ATOM 1407 C C . THR A 1 194 ? -4.907 -3.138 -7.242 1.00 98.12 194 THR A C 1
ATOM 1409 O O . THR A 1 194 ? -6.037 -2.785 -6.908 1.00 98.12 194 THR A O 1
ATOM 1412 N N . GLY A 1 195 ? -4.219 -2.514 -8.194 1.00 96.94 195 GLY A N 1
ATOM 1413 C CA . GLY A 1 195 ? -4.809 -1.471 -9.021 1.00 96.94 195 GLY A CA 1
ATOM 1414 C C . GLY A 1 195 ? -5.930 -2.032 -9.891 1.00 96.94 195 GLY A C 1
ATOM 1415 O O . GLY A 1 195 ? -5.920 -3.210 -10.245 1.00 96.94 195 GLY A O 1
ATOM 1416 N N . GLY A 1 196 ? -6.918 -1.203 -10.210 1.00 95.12 196 GLY A N 1
ATOM 1417 C CA . GLY A 1 196 ? -8.047 -1.653 -11.010 1.00 95.12 196 GLY A CA 1
ATOM 1418 C C . GLY A 1 196 ? -7.691 -1.777 -12.485 1.00 95.12 196 GLY A C 1
ATOM 1419 O O . GLY A 1 196 ? -6.972 -0.948 -13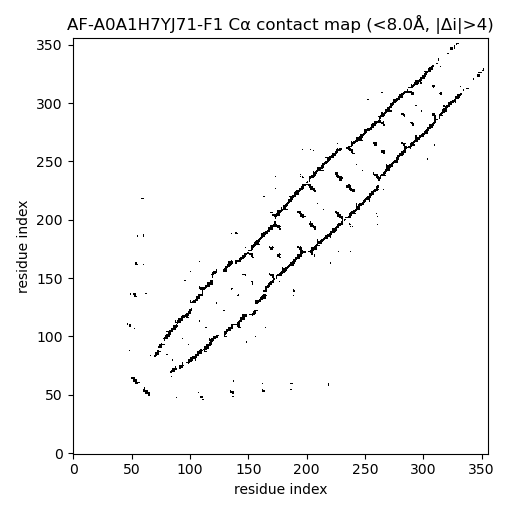.046 1.00 95.12 196 GLY A O 1
ATOM 1420 N N . ASP A 1 197 ? -8.225 -2.809 -13.123 1.00 93.12 197 ASP A N 1
ATOM 1421 C CA . ASP A 1 197 ? -8.021 -3.068 -14.546 1.00 93.12 197 ASP A CA 1
ATOM 1422 C C . ASP A 1 197 ? -8.542 -1.922 -15.417 1.00 93.12 197 ASP A C 1
ATOM 1424 O O . ASP A 1 197 ? -9.456 -1.185 -15.038 1.00 93.12 197 ASP A O 1
ATOM 1428 N N . ALA A 1 198 ? -7.963 -1.779 -16.602 1.00 89.38 198 ALA A N 1
ATOM 1429 C CA . ALA A 1 198 ? -8.444 -0.858 -17.614 1.00 89.38 198 ALA A CA 1
ATOM 1430 C C . ALA A 1 198 ? -9.856 -1.215 -18.119 1.00 89.38 198 ALA A C 1
ATOM 1432 O O . ALA A 1 198 ? -10.248 -2.378 -18.213 1.00 89.38 198 ALA A O 1
ATOM 1433 N N . ASP A 1 199 ? -10.571 -0.181 -18.545 1.00 84.69 199 ASP A N 1
ATOM 1434 C CA . ASP A 1 199 ? -11.772 -0.210 -19.389 1.00 84.69 199 ASP A CA 1
ATOM 1435 C C . ASP A 1 199 ? -11.407 0.425 -20.742 1.00 84.69 199 ASP A C 1
ATOM 1437 O O . ASP A 1 199 ? -10.523 1.275 -20.765 1.00 84.69 199 ASP A O 1
ATOM 1441 N N . ASP A 1 200 ? -12.050 -0.005 -21.836 1.00 75.19 200 ASP A N 1
ATOM 1442 C CA . ASP A 1 200 ? -12.033 0.532 -23.217 1.00 75.19 200 ASP A CA 1
ATOM 1443 C C . ASP A 1 200 ? -10.812 1.389 -23.638 1.00 75.19 200 ASP A C 1
ATOM 1445 O O . ASP A 1 200 ? -9.967 0.937 -24.421 1.00 75.19 200 ASP A O 1
ATOM 1449 N N . ILE A 1 201 ? -10.714 2.630 -23.138 1.00 71.31 201 ILE A N 1
ATOM 1450 C CA . ILE A 1 201 ? -9.660 3.608 -23.476 1.00 71.31 201 ILE A CA 1
ATOM 1451 C C . ILE A 1 201 ? -8.706 3.972 -22.322 1.00 71.31 201 ILE A C 1
ATOM 1453 O O . ILE A 1 201 ? -7.716 4.672 -22.549 1.00 71.31 201 ILE A O 1
ATOM 1457 N N . MET A 1 202 ? -8.996 3.539 -21.097 1.00 75.19 202 MET A N 1
ATOM 1458 C CA . MET A 1 202 ? -8.208 3.814 -19.893 1.00 75.19 202 MET A CA 1
ATOM 1459 C C . MET A 1 202 ? -6.970 2.909 -19.825 1.00 75.19 202 MET A C 1
ATOM 1461 O O . MET A 1 202 ? -6.873 1.891 -20.510 1.00 75.19 202 MET A O 1
ATOM 1465 N N . THR A 1 203 ? -5.997 3.288 -19.000 1.00 87.31 203 THR A N 1
ATOM 1466 C CA . THR A 1 203 ? -4.881 2.413 -18.613 1.00 87.31 203 THR A CA 1
ATOM 1467 C C . THR A 1 203 ? -5.206 1.718 -17.300 1.00 87.31 203 THR A C 1
ATOM 1469 O O . THR A 1 203 ? -5.971 2.260 -16.504 1.00 87.31 203 THR A O 1
ATOM 1472 N N . GLY A 1 204 ? -4.602 0.558 -17.044 1.00 92.56 204 GLY A N 1
ATOM 1473 C CA . GLY A 1 204 ? -4.717 -0.089 -15.738 1.00 92.56 204 GLY A CA 1
ATOM 1474 C C . GLY A 1 204 ? -4.162 0.811 -14.629 1.00 92.56 204 GLY A C 1
ATOM 1475 O O . GLY A 1 204 ? -3.175 1.525 -14.825 1.00 92.56 204 GLY A O 1
ATOM 1476 N N . GLY A 1 205 ? -4.811 0.801 -13.469 1.00 94.62 205 GLY A N 1
ATOM 1477 C CA . GLY A 1 205 ? -4.375 1.554 -12.301 1.00 94.62 205 GLY A CA 1
ATOM 1478 C C . GLY A 1 205 ? -3.179 0.889 -11.614 1.00 94.62 205 GLY A C 1
ATOM 1479 O O . GLY A 1 205 ? -3.045 -0.333 -11.664 1.00 94.62 205 GLY A O 1
ATOM 1480 N N . PRO A 1 206 ? -2.280 1.645 -10.972 1.00 96.62 206 PRO A N 1
ATOM 1481 C CA . PRO A 1 206 ? -1.159 1.070 -10.231 1.00 96.62 206 PRO A CA 1
ATOM 1482 C C . PRO A 1 206 ? -1.597 0.388 -8.923 1.00 96.62 206 PRO A C 1
ATOM 1484 O O . PRO A 1 206 ? -2.597 0.768 -8.317 1.00 96.62 206 PRO A O 1
ATOM 1487 N N . GLY A 1 207 ? -0.833 -0.593 -8.440 1.00 98.06 207 GLY A N 1
ATOM 1488 C CA . GLY A 1 207 ? -1.065 -1.164 -7.106 1.00 98.06 207 GLY A CA 1
ATOM 1489 C C . GLY A 1 207 ? -0.875 -0.103 -6.021 1.00 98.06 207 GLY A C 1
ATOM 1490 O O . GLY A 1 207 ? -1.799 0.227 -5.273 1.00 98.06 207 GLY A O 1
ATOM 1491 N N . ILE A 1 208 ? 0.317 0.488 -5.994 1.00 98.38 208 ILE A N 1
ATOM 1492 C CA . ILE A 1 208 ? 0.676 1.597 -5.110 1.00 98.38 208 ILE A CA 1
ATOM 1493 C C . ILE A 1 208 ? 1.118 2.782 -5.962 1.00 98.38 208 ILE A C 1
ATOM 1495 O O . ILE A 1 208 ? 1.984 2.646 -6.828 1.00 98.38 208 ILE A O 1
ATOM 1499 N N . TYR A 1 209 ? 0.537 3.946 -5.697 1.00 96.38 209 TYR A N 1
ATOM 1500 C CA . TYR A 1 209 ? 0.862 5.191 -6.372 1.00 96.38 209 TYR A CA 1
ATOM 1501 C C . TYR A 1 209 ? 1.142 6.291 -5.367 1.00 96.38 209 TYR A C 1
ATOM 1503 O O . TYR A 1 209 ? 0.382 6.490 -4.423 1.00 96.38 209 TYR A O 1
ATOM 1511 N N . CYS A 1 210 ? 2.224 7.019 -5.602 1.00 93.19 210 CYS A N 1
ATOM 1512 C CA . CYS A 1 210 ? 2.534 8.232 -4.877 1.00 93.19 210 CYS A CA 1
ATOM 1513 C C . CYS A 1 210 ? 2.924 9.321 -5.881 1.00 93.19 210 CYS A C 1
ATOM 1515 O O . CYS A 1 210 ? 3.834 9.146 -6.697 1.00 93.19 210 CYS A O 1
ATOM 1517 N N . PHE A 1 211 ? 2.194 10.439 -5.869 1.00 89.31 211 PHE A N 1
ATOM 1518 C CA . PHE A 1 211 ? 2.464 11.538 -6.795 1.00 89.31 211 PHE A CA 1
ATOM 1519 C C . PHE A 1 211 ? 3.552 12.478 -6.273 1.00 89.31 211 PHE A C 1
ATOM 1521 O O . PHE A 1 211 ? 4.422 12.859 -7.050 1.00 89.31 211 PHE A O 1
ATOM 1528 N N . THR A 1 212 ? 3.499 12.850 -4.988 1.00 88.88 212 THR A N 1
ATOM 1529 C CA . THR A 1 212 ? 4.323 13.917 -4.374 1.00 88.88 212 THR A CA 1
ATOM 1530 C C . THR A 1 212 ? 5.048 13.546 -3.085 1.00 88.88 212 THR A C 1
ATOM 1532 O O . THR A 1 212 ? 5.851 14.346 -2.607 1.00 88.88 212 THR A O 1
ATOM 1535 N N . GLY A 1 213 ? 4.756 12.385 -2.505 1.00 93.44 213 GLY A N 1
ATOM 1536 C CA . GLY A 1 213 ? 5.373 11.914 -1.269 1.00 93.44 213 GLY A CA 1
ATOM 1537 C C . GLY A 1 213 ? 6.462 10.875 -1.505 1.00 93.44 213 GLY A C 1
ATOM 1538 O O . GLY A 1 213 ? 6.783 10.502 -2.631 1.00 93.44 213 GLY A O 1
ATOM 1539 N N . ASN A 1 214 ? 7.018 10.396 -0.405 1.00 97.00 214 ASN A N 1
ATOM 1540 C CA . ASN A 1 214 ? 7.987 9.315 -0.374 1.00 97.00 214 ASN A CA 1
ATOM 1541 C C . ASN A 1 214 ? 7.296 8.004 -0.006 1.00 97.00 214 ASN A C 1
ATOM 1543 O O . ASN A 1 214 ? 6.253 7.987 0.653 1.00 97.00 214 ASN A O 1
ATOM 1547 N N . ILE A 1 215 ? 7.919 6.892 -0.383 1.00 98.31 215 ILE A N 1
ATOM 1548 C CA . ILE A 1 215 ? 7.526 5.566 0.086 1.00 98.31 215 ILE A CA 1
ATOM 1549 C C . ILE A 1 215 ? 8.653 4.995 0.944 1.00 98.31 215 ILE A C 1
ATOM 1551 O O . ILE A 1 215 ? 9.791 4.870 0.492 1.00 98.31 215 ILE A O 1
ATOM 1555 N N . VAL A 1 216 ? 8.327 4.605 2.174 1.00 98.44 216 VAL A N 1
ATOM 1556 C CA . VAL A 1 216 ? 9.223 3.901 3.095 1.00 98.44 216 VAL A CA 1
ATOM 1557 C C . VAL A 1 216 ? 8.661 2.511 3.369 1.00 98.44 216 VAL A C 1
ATOM 1559 O O . VAL A 1 216 ? 7.537 2.368 3.848 1.00 98.44 216 VAL A O 1
ATOM 1562 N N . ILE A 1 217 ? 9.451 1.477 3.090 1.00 98.56 217 ILE A N 1
ATOM 1563 C CA . ILE A 1 217 ? 9.131 0.092 3.448 1.00 98.56 217 ILE A CA 1
ATOM 1564 C C . ILE A 1 217 ? 10.260 -0.439 4.334 1.00 98.56 217 ILE A C 1
ATOM 1566 O O . ILE A 1 217 ? 11.385 -0.627 3.873 1.00 98.56 217 ILE A O 1
ATOM 1570 N N . ASP A 1 218 ? 9.961 -0.671 5.610 1.00 98.06 218 ASP A N 1
ATOM 1571 C CA . ASP A 1 218 ? 10.934 -1.076 6.631 1.00 98.06 218 ASP A CA 1
ATOM 1572 C C . ASP A 1 218 ? 10.407 -2.263 7.464 1.00 98.06 218 ASP A C 1
ATOM 1574 O O . ASP A 1 218 ? 9.337 -2.826 7.208 1.00 98.06 218 ASP A O 1
ATOM 1578 N N . GLY A 1 219 ? 11.179 -2.676 8.465 1.00 96.00 219 GLY A N 1
ATOM 1579 C CA . GLY A 1 219 ? 10.835 -3.720 9.407 1.00 96.00 219 GLY A CA 1
ATOM 1580 C C . GLY A 1 219 ? 10.766 -5.084 8.741 1.00 96.00 219 GLY A C 1
ATOM 1581 O O . GLY A 1 219 ? 11.723 -5.547 8.118 1.00 96.00 219 GLY A O 1
ATOM 1582 N N . ASN A 1 220 ? 9.648 -5.775 8.928 1.00 95.75 220 ASN A N 1
ATOM 1583 C CA . ASN A 1 220 ? 9.405 -7.112 8.384 1.00 95.75 220 ASN A CA 1
ATOM 1584 C C . ASN A 1 220 ? 8.130 -7.162 7.528 1.00 95.75 220 ASN A C 1
ATOM 1586 O O . ASN A 1 220 ? 7.482 -8.207 7.438 1.00 95.75 220 ASN A O 1
ATOM 1590 N N . ALA A 1 221 ? 7.762 -6.029 6.922 1.00 97.94 221 ALA A N 1
ATOM 1591 C CA . ALA A 1 221 ? 6.585 -5.914 6.073 1.00 97.94 221 ALA A CA 1
ATOM 1592 C C . ALA A 1 221 ? 6.609 -6.893 4.886 1.00 97.94 221 ALA A C 1
ATOM 1594 O O . ALA A 1 221 ? 7.648 -7.135 4.271 1.00 97.94 221 ALA A O 1
ATOM 1595 N N . GLN A 1 222 ? 5.440 -7.418 4.524 1.00 98.56 222 GLN A N 1
ATOM 1596 C CA . GLN A 1 222 ? 5.215 -8.149 3.278 1.00 98.56 222 GLN A CA 1
ATOM 1597 C C . GLN A 1 222 ? 4.330 -7.303 2.368 1.00 98.56 222 GLN A C 1
ATOM 1599 O O . GLN A 1 222 ? 3.161 -7.094 2.679 1.00 98.56 222 GLN A O 1
ATOM 1604 N N . VAL A 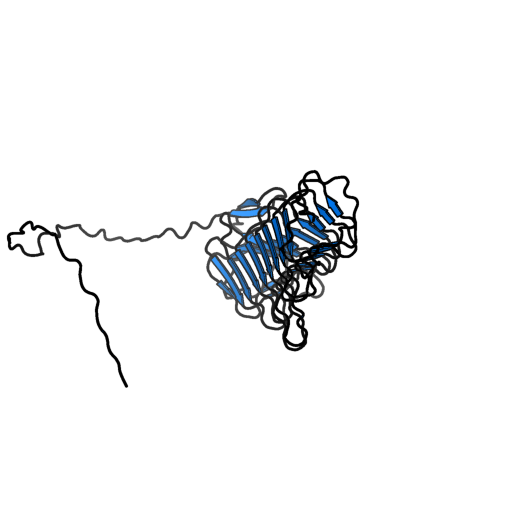1 223 ? 4.863 -6.820 1.251 1.00 98.88 223 VAL A N 1
ATOM 1605 C CA . VAL A 1 223 ? 4.143 -5.940 0.324 1.00 98.88 223 VAL A CA 1
ATOM 1606 C C . VAL A 1 223 ? 3.990 -6.635 -1.019 1.00 98.88 223 VAL A C 1
ATOM 1608 O O . VAL A 1 223 ? 4.977 -6.946 -1.673 1.00 98.88 223 VAL A O 1
ATOM 1611 N N . ASN A 1 224 ? 2.751 -6.843 -1.446 1.00 98.81 224 ASN A N 1
ATOM 1612 C CA . ASN A 1 224 ? 2.399 -7.342 -2.766 1.00 98.81 224 ASN A CA 1
ATOM 1613 C C . ASN A 1 224 ? 1.658 -6.232 -3.520 1.00 98.81 224 ASN A C 1
ATOM 1615 O O . ASN A 1 224 ? 0.524 -5.904 -3.174 1.00 98.81 224 ASN A O 1
ATOM 1619 N N . ALA A 1 225 ? 2.291 -5.643 -4.527 1.00 98.62 225 ALA A N 1
ATOM 1620 C CA . ALA A 1 225 ? 1.754 -4.528 -5.293 1.00 98.62 225 ALA A CA 1
ATOM 1621 C C . ALA A 1 225 ? 1.550 -4.940 -6.757 1.00 98.62 225 ALA A C 1
ATOM 1623 O O . ALA A 1 225 ? 2.508 -5.210 -7.483 1.00 98.62 225 ALA A O 1
ATOM 1624 N N . TYR A 1 226 ? 0.294 -4.993 -7.188 1.00 98.12 226 TYR A N 1
ATOM 1625 C CA . TYR A 1 226 ? -0.110 -5.469 -8.507 1.00 98.12 226 TYR A CA 1
ATOM 1626 C C . TYR A 1 226 ? -0.757 -4.337 -9.299 1.00 98.12 226 TYR A C 1
ATOM 1628 O O . TYR A 1 226 ? -1.765 -3.776 -8.872 1.00 98.12 226 TYR A O 1
ATOM 1636 N N . GLY A 1 227 ? -0.196 -4.013 -10.461 1.00 97.06 227 GLY A N 1
ATOM 1637 C CA . GLY A 1 227 ? -0.848 -3.130 -11.420 1.00 97.06 227 GLY A CA 1
ATOM 1638 C C . GLY A 1 227 ? -2.050 -3.813 -12.069 1.00 97.06 227 GLY A C 1
ATOM 1639 O O . GLY A 1 227 ? -1.989 -4.998 -12.393 1.00 97.06 227 GLY A O 1
ATOM 1640 N N . GLY A 1 228 ? -3.125 -3.059 -12.286 1.00 95.44 228 GLY A N 1
ATOM 1641 C CA . GLY A 1 228 ? -4.295 -3.522 -13.027 1.00 95.44 228 GLY A CA 1
ATOM 1642 C C . GLY A 1 228 ? -3.948 -3.817 -14.485 1.00 95.44 228 GLY A C 1
ATOM 1643 O O . GLY A 1 228 ? -3.089 -3.157 -15.075 1.00 95.44 228 GLY A O 1
ATOM 1644 N N . ALA A 1 229 ? -4.600 -4.806 -15.084 1.00 92.62 229 ALA A N 1
ATOM 1645 C CA . ALA A 1 229 ? -4.368 -5.206 -16.466 1.00 92.62 229 ALA A CA 1
ATOM 1646 C C . ALA A 1 229 ? -4.706 -4.081 -17.462 1.00 92.62 229 ALA A C 1
AT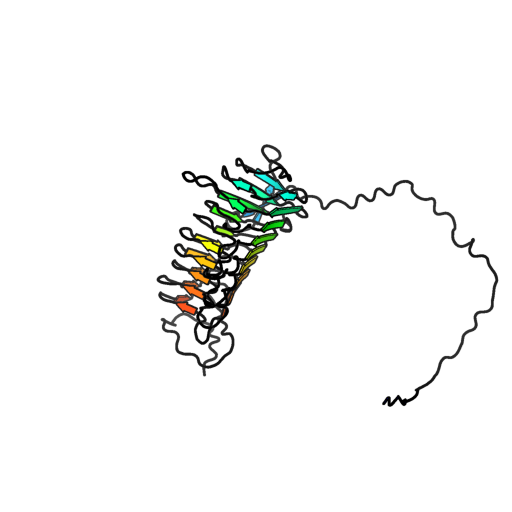OM 1648 O O . ALA A 1 229 ? -5.584 -3.250 -17.219 1.00 92.62 229 ALA A O 1
ATOM 1649 N N . GLY A 1 230 ? -4.008 -4.057 -18.600 1.00 87.38 230 GLY A N 1
ATOM 1650 C CA . GLY A 1 230 ? -4.362 -3.197 -19.730 1.00 87.38 230 GLY A CA 1
ATOM 1651 C C . GLY A 1 230 ? -5.595 -3.699 -20.487 1.00 87.38 230 GLY A C 1
ATOM 1652 O O . GLY A 1 230 ? -6.000 -4.855 -20.356 1.00 87.38 230 GLY A O 1
ATOM 1653 N N . HIS A 1 231 ? -6.185 -2.832 -21.312 1.00 83.12 231 HIS A N 1
ATOM 1654 C CA . HIS A 1 231 ? -7.280 -3.207 -22.206 1.00 83.12 231 HIS A CA 1
ATOM 1655 C C . HIS A 1 231 ? -6.726 -3.717 -23.546 1.00 83.12 231 HIS A C 1
ATOM 1657 O O . HIS A 1 231 ? -5.686 -3.253 -23.996 1.00 83.12 231 HIS A O 1
ATOM 1663 N N . ILE A 1 232 ? -7.446 -4.605 -24.243 1.00 70.81 232 ILE A N 1
ATOM 1664 C CA . ILE A 1 232 ? -6.995 -5.268 -25.491 1.00 70.81 232 ILE A CA 1
ATOM 1665 C C . ILE A 1 232 ? -6.544 -4.273 -26.587 1.00 70.81 232 ILE A C 1
ATOM 1667 O O . ILE A 1 232 ? -5.756 -4.618 -27.464 1.00 70.81 232 ILE A O 1
ATOM 1671 N N . SER A 1 233 ? -7.072 -3.045 -26.580 1.00 65.94 233 SER A N 1
ATOM 1672 C CA . SER A 1 233 ? -6.834 -2.028 -27.615 1.00 65.94 233 SER A CA 1
ATOM 1673 C C . SER A 1 233 ? -5.569 -1.186 -27.415 1.00 65.94 233 SER A C 1
ATOM 1675 O O . SER A 1 233 ? -5.024 -0.687 -28.400 1.00 65.94 233 SER A O 1
ATOM 1677 N N . ASN A 1 234 ? -5.121 -0.987 -26.173 1.00 68.00 234 ASN A N 1
ATOM 1678 C CA . ASN A 1 234 ? -3.986 -0.119 -25.831 1.00 68.00 234 ASN A CA 1
ATOM 1679 C C . ASN A 1 234 ? -2.917 -0.836 -24.998 1.00 68.00 234 ASN A C 1
ATOM 1681 O O . ASN A 1 234 ? -1.791 -0.351 -24.923 1.00 68.00 234 ASN A O 1
ATOM 1685 N N . ASP A 1 235 ? -3.289 -1.977 -24.408 1.00 75.31 235 ASP A N 1
ATOM 1686 C CA . ASP A 1 235 ? -2.444 -3.006 -23.821 1.00 75.31 235 ASP A CA 1
ATOM 1687 C C . ASP A 1 235 ? -1.535 -2.454 -22.693 1.00 75.31 235 ASP A C 1
ATOM 1689 O O . ASP A 1 235 ? -0.567 -3.080 -22.256 1.00 75.31 235 ASP A O 1
ATOM 1693 N N . ASN A 1 236 ? -1.916 -1.280 -22.170 1.00 84.00 236 ASN A N 1
ATOM 1694 C CA . ASN A 1 236 ? -1.230 -0.495 -21.150 1.00 84.00 236 ASN A CA 1
ATOM 1695 C C . ASN A 1 236 ? -1.886 -0.725 -19.785 1.00 84.00 236 ASN A C 1
ATOM 1697 O O . ASN A 1 236 ? -2.894 -0.096 -19.446 1.00 84.00 236 ASN A O 1
ATOM 1701 N N . GLY A 1 237 ? -1.303 -1.618 -18.997 1.00 90.62 237 GLY A N 1
ATOM 1702 C CA . GLY A 1 237 ? -1.702 -1.853 -17.620 1.00 90.62 237 GLY A CA 1
ATOM 1703 C C . GLY A 1 237 ? -1.127 -0.809 -16.670 1.00 90.62 237 GLY A C 1
ATOM 1704 O O . GLY A 1 237 ? -0.562 0.207 -17.081 1.00 90.62 237 GLY A O 1
ATOM 1705 N N . GLY A 1 238 ? -1.285 -1.081 -15.381 1.00 93.75 238 GLY A N 1
ATOM 1706 C CA . GLY A 1 238 ? -0.729 -0.291 -14.296 1.00 93.75 238 GLY A CA 1
ATOM 1707 C C . GLY A 1 238 ? 0.650 -0.769 -13.863 1.00 93.75 238 GLY A C 1
ATOM 1708 O O . GLY A 1 238 ? 1.083 -1.878 -14.176 1.00 93.75 238 GLY A O 1
ATOM 1709 N N . TYR A 1 239 ? 1.326 0.074 -13.096 1.00 95.75 239 TYR A N 1
ATOM 1710 C CA . TYR A 1 239 ? 2.568 -0.260 -12.404 1.00 95.75 239 TYR A CA 1
ATOM 1711 C C . TYR A 1 239 ? 2.268 -1.089 -11.149 1.00 95.75 239 TYR A C 1
ATOM 1713 O O . TYR A 1 239 ? 1.192 -0.959 -10.568 1.00 95.75 239 TYR A O 1
ATOM 1721 N N . GLY A 1 240 ? 3.216 -1.898 -10.678 1.00 97.50 240 GLY A N 1
ATOM 1722 C CA . GLY A 1 240 ? 3.112 -2.441 -9.321 1.00 97.50 240 GLY A CA 1
ATOM 1723 C C . GLY A 1 240 ? 3.213 -1.300 -8.307 1.00 97.50 240 GLY A C 1
ATOM 1724 O O . GLY A 1 240 ? 2.266 -1.027 -7.568 1.00 97.50 240 GLY A O 1
ATOM 1725 N N . ILE A 1 241 ? 4.337 -0.580 -8.350 1.00 98.00 241 ILE A N 1
ATOM 1726 C CA . ILE A 1 241 ? 4.624 0.610 -7.541 1.00 98.00 241 ILE A CA 1
ATOM 1727 C C . ILE A 1 241 ? 5.066 1.747 -8.470 1.00 98.00 241 ILE A C 1
ATOM 1729 O O . ILE A 1 241 ? 5.964 1.558 -9.289 1.00 98.00 241 ILE A O 1
ATOM 1733 N N . LEU A 1 242 ? 4.455 2.924 -8.335 1.00 96.38 242 LEU A N 1
ATOM 1734 C CA . LEU A 1 242 ? 4.810 4.125 -9.092 1.00 96.38 242 LEU A CA 1
ATOM 1735 C C . LEU A 1 242 ? 4.999 5.321 -8.154 1.00 96.38 242 LEU A C 1
ATOM 1737 O O . LEU A 1 242 ? 4.053 5.726 -7.476 1.00 96.38 242 LEU A O 1
ATOM 1741 N N . LEU A 1 243 ? 6.186 5.927 -8.187 1.00 95.12 243 LEU A N 1
ATOM 1742 C CA . LEU A 1 243 ? 6.462 7.239 -7.609 1.00 95.12 243 LEU A CA 1
ATOM 1743 C C . LEU A 1 243 ? 6.721 8.226 -8.749 1.00 95.12 243 LEU A C 1
ATOM 1745 O O . LEU A 1 243 ? 7.772 8.180 -9.385 1.00 95.12 243 LEU A O 1
ATOM 1749 N N . GLN A 1 244 ? 5.769 9.124 -9.019 1.00 92.12 244 GLN A N 1
ATOM 1750 C CA . GLN A 1 244 ? 5.959 10.170 -10.041 1.00 92.12 244 GLN A CA 1
ATOM 1751 C C . GLN A 1 244 ? 6.835 11.324 -9.552 1.00 92.12 244 GLN A C 1
ATOM 1753 O O . GLN A 1 244 ? 7.416 12.051 -10.357 1.00 92.12 244 GLN A O 1
ATOM 1758 N N . SER A 1 245 ? 6.953 11.472 -8.237 1.00 86.94 245 SER A N 1
ATOM 1759 C CA . SER A 1 245 ? 8.025 12.205 -7.581 1.00 86.94 245 SER A CA 1
ATOM 1760 C C . SER A 1 245 ? 8.252 11.620 -6.185 1.00 86.94 245 SER A C 1
ATOM 1762 O O . SER A 1 245 ? 7.451 10.807 -5.730 1.00 86.94 245 SER A O 1
ATOM 1764 N N . GLY A 1 246 ? 9.355 12.003 -5.542 1.00 92.62 246 GLY A N 1
ATOM 1765 C CA . GLY A 1 246 ? 9.737 11.493 -4.225 1.00 92.62 246 GLY A CA 1
ATOM 1766 C C . GLY A 1 246 ? 10.547 10.198 -4.267 1.00 92.62 246 GLY A C 1
ATOM 1767 O O . GLY A 1 246 ? 10.735 9.577 -5.316 1.00 92.62 246 GLY A O 1
ATOM 1768 N N . ASP A 1 247 ? 11.068 9.832 -3.100 1.00 95.19 247 ASP A N 1
ATOM 1769 C CA . ASP A 1 247 ? 12.046 8.763 -2.936 1.00 95.19 247 ASP A CA 1
ATOM 1770 C C . ASP A 1 247 ? 11.387 7.454 -2.475 1.00 95.19 247 ASP A C 1
ATOM 1772 O O . ASP A 1 247 ? 10.439 7.453 -1.683 1.00 95.19 247 ASP A O 1
ATOM 1776 N N . LEU A 1 248 ? 11.935 6.321 -2.923 1.00 97.12 248 LEU A N 1
ATOM 1777 C CA . LEU A 1 248 ? 11.624 4.995 -2.389 1.00 97.12 248 LEU A CA 1
ATOM 1778 C C . LEU A 1 248 ? 12.775 4.540 -1.485 1.00 97.12 248 LEU A C 1
ATOM 1780 O O . LEU A 1 248 ? 13.905 4.358 -1.939 1.00 97.12 248 LEU A O 1
ATOM 1784 N N . THR A 1 249 ? 12.481 4.327 -0.203 1.00 97.50 249 THR A N 1
ATOM 1785 C CA . THR A 1 249 ? 13.437 3.818 0.787 1.00 97.50 249 THR A CA 1
ATOM 1786 C C . THR A 1 249 ? 13.018 2.441 1.283 1.00 97.50 249 THR A C 1
ATOM 1788 O O . THR A 1 249 ? 11.898 2.253 1.754 1.00 97.50 249 THR A O 1
ATOM 1791 N N . ILE A 1 250 ? 13.939 1.483 1.202 1.00 97.69 250 ILE A N 1
ATOM 1792 C CA . ILE A 1 250 ? 13.755 0.107 1.660 1.00 97.69 250 ILE A CA 1
ATOM 1793 C C . ILE A 1 250 ? 14.847 -0.230 2.688 1.00 97.69 250 ILE A C 1
ATOM 1795 O O . ILE A 1 250 ? 16.047 -0.213 2.391 1.00 97.69 250 ILE A O 1
ATOM 1799 N N . SER A 1 251 ? 14.445 -0.551 3.912 1.00 96.12 251 SER A N 1
ATOM 1800 C CA . SER A 1 251 ? 15.340 -0.891 5.030 1.00 96.12 251 SER A CA 1
ATOM 1801 C C . SER A 1 251 ? 14.845 -2.122 5.785 1.00 96.12 251 SER A C 1
ATOM 1803 O O . SER A 1 251 ? 13.775 -2.643 5.501 1.00 96.12 251 SER A O 1
ATOM 1805 N N . GLY A 1 252 ? 15.666 -2.666 6.687 1.00 94.81 252 GLY A N 1
ATOM 1806 C CA . GLY A 1 252 ? 15.289 -3.836 7.481 1.00 94.81 252 GLY A CA 1
ATOM 1807 C C . GLY A 1 252 ? 15.231 -5.137 6.670 1.00 94.81 252 GLY A C 1
ATOM 1808 O O . GLY A 1 252 ? 16.169 -5.496 5.954 1.00 94.81 252 GLY A O 1
ATOM 1809 N N . THR A 1 253 ? 14.145 -5.891 6.829 1.00 96.25 253 THR A N 1
ATOM 1810 C CA . THR A 1 253 ? 13.928 -7.222 6.231 1.00 96.25 253 THR A CA 1
ATOM 1811 C C . THR A 1 253 ? 12.565 -7.407 5.530 1.00 96.25 253 THR A C 1
ATOM 1813 O O . THR A 1 253 ? 12.002 -8.502 5.607 1.00 96.25 253 THR A O 1
ATOM 1816 N N . PRO A 1 254 ? 11.988 -6.397 4.852 1.00 98.00 254 PRO A N 1
ATOM 1817 C CA . PRO A 1 254 ? 10.716 -6.567 4.170 1.00 98.00 254 PRO A CA 1
ATOM 1818 C C . PRO A 1 254 ? 10.847 -7.517 2.977 1.00 98.00 254 PRO A C 1
ATOM 1820 O O . PRO A 1 254 ? 11.922 -7.679 2.398 1.00 98.00 254 PRO A O 1
ATOM 1823 N N . THR A 1 255 ? 9.731 -8.126 2.587 1.00 98.00 255 THR A N 1
ATOM 1824 C CA . THR A 1 255 ? 9.589 -8.821 1.302 1.00 98.00 255 THR A CA 1
ATOM 1825 C C . THR A 1 255 ? 8.636 -8.024 0.427 1.00 98.00 255 THR A C 1
ATOM 1827 O O . THR A 1 255 ? 7.502 -7.769 0.828 1.00 98.00 255 THR A O 1
ATOM 1830 N N . ILE A 1 256 ? 9.084 -7.629 -0.761 1.00 98.69 256 ILE A N 1
ATOM 1831 C CA . ILE A 1 256 ? 8.311 -6.816 -1.698 1.00 98.69 256 ILE A CA 1
ATOM 1832 C C . ILE A 1 256 ? 8.170 -7.592 -3.004 1.00 98.69 256 ILE A C 1
ATOM 1834 O O . ILE A 1 256 ? 9.162 -7.978 -3.615 1.00 98.69 256 ILE A O 1
ATOM 1838 N N . VAL A 1 257 ? 6.937 -7.794 -3.448 1.00 98.12 257 VAL A N 1
ATOM 1839 C CA . VAL A 1 257 ? 6.599 -8.321 -4.767 1.00 98.12 257 VAL A CA 1
ATOM 1840 C C . VAL A 1 257 ? 5.826 -7.242 -5.504 1.00 98.12 257 VAL A C 1
ATOM 1842 O O . VAL A 1 257 ? 4.694 -6.931 -5.145 1.00 98.12 257 VAL A O 1
ATOM 1845 N N . ALA A 1 258 ? 6.433 -6.671 -6.534 1.00 98.00 258 ALA A N 1
ATOM 1846 C CA . ALA A 1 258 ? 5.794 -5.707 -7.412 1.00 98.00 258 ALA A CA 1
ATOM 1847 C C . ALA A 1 258 ? 5.639 -6.317 -8.804 1.00 98.00 258 ALA A C 1
ATOM 1849 O O . ALA A 1 258 ? 6.590 -6.859 -9.371 1.00 98.00 258 ALA A O 1
ATOM 1850 N N . THR A 1 259 ? 4.441 -6.246 -9.371 1.00 96.06 259 THR A N 1
ATOM 1851 C CA . THR A 1 259 ? 4.165 -6.769 -10.712 1.00 96.06 259 THR A CA 1
ATOM 1852 C C . THR A 1 259 ? 3.330 -5.768 -11.491 1.00 96.06 259 THR A C 1
ATOM 1854 O O . THR A 1 259 ? 2.303 -5.307 -10.992 1.00 96.06 259 THR A O 1
ATOM 1857 N N . SER A 1 260 ? 3.761 -5.414 -12.701 1.00 94.31 260 SER A N 1
ATOM 1858 C CA . SER A 1 260 ? 2.953 -4.557 -13.574 1.00 94.31 260 SER A CA 1
ATOM 1859 C C . SER A 1 260 ? 1.809 -5.337 -14.224 1.00 94.31 260 SER A C 1
ATOM 1861 O O . SER A 1 260 ? 1.870 -6.557 -14.351 1.00 94.31 260 SER A O 1
ATOM 1863 N N . GLY A 1 261 ? 0.753 -4.637 -14.634 1.00 91.69 261 GLY A N 1
ATOM 1864 C CA . GLY A 1 261 ? -0.400 -5.257 -15.285 1.00 91.69 261 GLY A CA 1
ATOM 1865 C C . GLY A 1 261 ? -0.140 -5.620 -16.748 1.00 91.69 261 GLY A C 1
ATOM 1866 O O . GLY A 1 261 ? -0.511 -6.703 -17.189 1.00 91.69 261 GLY A O 1
ATOM 1867 N N . SER A 1 262 ? 0.514 -4.728 -17.499 1.00 89.50 262 SER A N 1
ATOM 1868 C CA . SER A 1 262 ? 1.054 -4.974 -18.845 1.00 89.50 262 SER A CA 1
ATOM 1869 C C . SER A 1 262 ? 1.811 -3.743 -19.363 1.00 89.50 262 SER A C 1
ATOM 1871 O O . SER A 1 262 ? 1.397 -2.613 -19.118 1.00 89.50 262 SER A O 1
ATOM 1873 N N . GLN A 1 263 ? 2.910 -3.945 -20.097 1.00 84.38 263 GLN A N 1
ATOM 1874 C CA . GLN A 1 263 ? 3.679 -2.918 -20.830 1.00 84.38 263 GLN A CA 1
ATOM 1875 C C . GLN A 1 263 ? 4.177 -1.725 -19.990 1.00 84.38 263 GLN A C 1
ATOM 1877 O O . GLN A 1 263 ? 4.565 -0.692 -20.533 1.00 84.38 263 GLN A O 1
ATOM 1882 N N . ARG A 1 264 ? 4.191 -1.872 -18.663 1.00 89.88 264 ARG A N 1
ATOM 1883 C CA . ARG A 1 264 ? 4.690 -0.891 -17.693 1.00 89.88 264 ARG A CA 1
ATOM 1884 C C . ARG A 1 264 ? 5.764 -1.497 -16.814 1.00 89.88 264 ARG A C 1
ATOM 1886 O O . ARG A 1 264 ? 5.872 -2.722 -16.711 1.00 89.88 264 ARG A O 1
ATOM 1893 N N . ASN A 1 265 ? 6.499 -0.624 -16.143 1.00 91.19 265 ASN A N 1
ATOM 1894 C CA . ASN A 1 265 ? 7.481 -1.018 -15.151 1.00 91.19 265 ASN A CA 1
ATOM 1895 C C . ASN A 1 265 ? 6.799 -1.650 -13.937 1.00 91.19 265 ASN A C 1
ATOM 1897 O O . ASN A 1 265 ? 5.687 -1.258 -13.566 1.00 91.19 265 ASN A O 1
ATOM 1901 N N . ALA A 1 266 ? 7.447 -2.626 -13.304 1.00 94.00 266 ALA A N 1
ATOM 1902 C CA . ALA A 1 266 ? 6.918 -3.186 -12.063 1.00 94.00 266 ALA A CA 1
ATOM 1903 C C . ALA A 1 266 ? 7.073 -2.188 -10.912 1.00 94.00 266 ALA A C 1
ATOM 1905 O O . ALA A 1 266 ? 6.120 -1.958 -10.167 1.00 94.00 266 ALA A O 1
ATOM 1906 N N . ILE A 1 267 ? 8.253 -1.579 -10.810 1.00 95.50 267 ILE A N 1
ATOM 1907 C CA . ILE A 1 267 ? 8.554 -0.469 -9.907 1.00 95.50 267 ILE A CA 1
ATOM 1908 C C . ILE A 1 267 ? 9.158 0.660 -10.739 1.00 95.50 267 ILE A C 1
ATOM 1910 O O . ILE A 1 267 ? 10.135 0.433 -11.452 1.00 95.50 267 ILE A O 1
ATOM 1914 N N . ASP A 1 268 ? 8.587 1.855 -10.631 1.00 93.94 268 ASP A N 1
ATOM 1915 C CA . ASP A 1 268 ? 9.079 3.074 -11.278 1.00 93.94 268 ASP A CA 1
ATOM 1916 C C . ASP A 1 268 ? 9.237 4.183 -10.237 1.00 93.94 268 ASP A C 1
ATOM 1918 O O . ASP A 1 268 ? 8.278 4.523 -9.533 1.00 93.94 268 ASP A O 1
ATOM 1922 N N . VAL A 1 269 ? 10.455 4.705 -10.109 1.00 93.94 269 VAL A N 1
ATOM 1923 C CA . VAL A 1 269 ? 10.825 5.718 -9.119 1.00 93.94 269 VAL A CA 1
ATOM 1924 C C . VAL A 1 269 ? 11.417 6.931 -9.828 1.00 93.94 269 VAL A C 1
ATOM 1926 O O . VAL A 1 269 ? 12.541 6.880 -10.322 1.00 93.94 269 VAL A O 1
ATOM 1929 N N . ALA A 1 270 ? 10.693 8.049 -9.839 1.00 91.69 270 ALA A N 1
ATOM 1930 C CA . ALA A 1 270 ? 11.214 9.299 -10.393 1.00 91.69 270 ALA A CA 1
ATOM 1931 C C . ALA A 1 270 ? 12.231 9.995 -9.468 1.00 91.69 270 ALA A C 1
ATOM 1933 O O . ALA A 1 270 ? 13.052 10.787 -9.930 1.00 91.69 270 ALA A O 1
ATOM 1934 N N . GLY A 1 271 ? 12.162 9.766 -8.152 1.00 91.44 271 GLY A N 1
ATOM 1935 C CA . GLY A 1 271 ? 13.172 10.218 -7.191 1.00 91.44 271 GLY A CA 1
ATOM 1936 C C . GLY A 1 271 ? 14.287 9.196 -6.999 1.00 91.44 271 GLY A C 1
ATOM 1937 O O . GLY A 1 271 ? 14.616 8.434 -7.900 1.00 91.44 271 GLY A O 1
ATOM 1938 N N . THR A 1 272 ? 14.886 9.182 -5.815 1.00 91.12 272 THR A N 1
ATOM 1939 C CA . THR A 1 272 ? 15.971 8.267 -5.447 1.00 91.12 272 THR A CA 1
ATOM 1940 C C . THR A 1 272 ? 15.408 6.931 -4.976 1.00 91.12 272 THR A C 1
ATOM 1942 O O . THR A 1 272 ? 14.491 6.889 -4.156 1.00 91.12 272 THR A O 1
ATOM 1945 N N . LEU A 1 273 ? 16.024 5.829 -5.406 1.00 92.94 273 LEU A N 1
ATOM 1946 C CA . LEU A 1 273 ? 15.826 4.524 -4.776 1.00 92.94 273 LEU A CA 1
ATOM 1947 C C . LEU A 1 273 ? 16.990 4.215 -3.835 1.00 92.94 273 LEU A C 1
ATOM 1949 O O . LEU A 1 273 ? 18.130 4.049 -4.275 1.00 92.94 273 LEU A O 1
ATOM 1953 N N . THR A 1 274 ? 16.698 4.078 -2.545 1.00 93.31 274 THR A N 1
ATOM 1954 C CA . THR A 1 274 ? 17.669 3.641 -1.537 1.00 93.31 274 THR A CA 1
ATOM 1955 C C . THR A 1 274 ? 17.237 2.318 -0.928 1.00 93.31 274 THR A C 1
ATOM 1957 O O . THR A 1 274 ? 16.137 2.201 -0.399 1.00 93.31 274 THR A O 1
ATOM 1960 N N . MET A 1 275 ? 18.124 1.327 -0.938 1.00 92.81 275 MET A N 1
ATOM 1961 C CA . MET A 1 275 ? 17.885 0.031 -0.316 1.00 92.81 275 MET A CA 1
ATOM 1962 C C . MET A 1 275 ? 19.083 -0.386 0.540 1.00 92.81 275 MET A C 1
ATOM 1964 O O . MET A 1 275 ? 20.217 -0.486 0.068 1.00 92.81 275 MET A O 1
ATOM 1968 N N . SER A 1 276 ? 18.832 -0.630 1.822 1.00 91.94 276 SER A N 1
ATOM 1969 C CA . SER A 1 276 ? 19.827 -1.116 2.793 1.00 91.94 276 SER A CA 1
ATOM 1970 C C . SER A 1 276 ? 19.539 -2.537 3.292 1.00 91.94 276 SER A C 1
ATOM 1972 O O . SER A 1 276 ? 20.383 -3.143 3.952 1.00 91.94 276 SER A O 1
ATOM 1974 N N . GLY A 1 277 ? 18.377 -3.093 2.942 1.00 89.75 277 GLY A N 1
ATOM 1975 C CA . GLY A 1 277 ? 17.913 -4.417 3.345 1.00 89.75 277 GLY A CA 1
ATOM 1976 C C . GLY A 1 277 ? 16.711 -4.885 2.516 1.00 89.75 277 GLY A C 1
ATOM 1977 O O . GLY A 1 277 ? 16.387 -4.273 1.504 1.00 89.75 277 GLY A O 1
ATOM 1978 N N . GLY A 1 278 ? 16.065 -5.972 2.944 1.00 93.31 278 GLY A N 1
ATOM 1979 C CA . GLY A 1 278 ? 14.879 -6.545 2.286 1.00 93.31 278 GLY A CA 1
ATOM 1980 C C . GLY A 1 278 ? 15.140 -7.469 1.084 1.00 93.31 278 GLY A C 1
ATOM 1981 O O . GLY A 1 278 ? 16.274 -7.633 0.629 1.00 93.31 278 GLY A O 1
ATOM 1982 N N . ASP A 1 279 ? 14.072 -8.104 0.593 1.00 90.25 279 ASP A N 1
ATOM 1983 C CA . ASP A 1 279 ? 14.029 -8.914 -0.635 1.00 90.25 279 ASP A CA 1
ATOM 1984 C C . ASP A 1 279 ? 12.945 -8.364 -1.572 1.00 90.25 279 ASP A C 1
ATOM 1986 O O . ASP A 1 279 ? 11.757 -8.395 -1.251 1.00 90.25 279 ASP A O 1
ATOM 1990 N N . VAL A 1 280 ? 13.359 -7.843 -2.724 1.00 94.88 280 VAL A N 1
ATOM 1991 C CA . VAL A 1 280 ? 12.491 -7.229 -3.731 1.00 94.88 280 VAL A CA 1
ATOM 1992 C C . VAL A 1 280 ? 12.433 -8.124 -4.961 1.00 94.88 280 VAL A C 1
ATOM 1994 O O . VAL A 1 280 ? 13.457 -8.461 -5.550 1.00 94.88 280 VAL A O 1
ATOM 1997 N N . THR A 1 281 ? 11.225 -8.467 -5.392 1.00 92.19 281 THR A N 1
ATOM 1998 C CA . THR A 1 281 ? 10.942 -9.090 -6.686 1.00 92.19 281 THR A CA 1
ATOM 1999 C C . THR A 1 281 ? 10.085 -8.137 -7.506 1.00 92.19 281 THR A C 1
ATOM 2001 O O . THR A 1 281 ? 8.962 -7.825 -7.118 1.00 92.19 281 THR A O 1
ATOM 2004 N N . ALA A 1 282 ? 10.616 -7.662 -8.627 1.00 93.19 282 ALA A N 1
ATOM 2005 C CA . ALA A 1 282 ? 9.989 -6.668 -9.482 1.00 93.19 282 ALA A CA 1
ATOM 2006 C C . ALA A 1 282 ? 9.839 -7.243 -10.899 1.00 93.19 282 ALA A C 1
ATOM 2008 O O . ALA A 1 282 ? 10.826 -7.483 -11.593 1.00 93.19 282 ALA A O 1
ATOM 2009 N N . THR A 1 283 ? 8.603 -7.518 -11.314 1.00 90.44 283 THR A N 1
ATOM 2010 C CA . THR A 1 283 ? 8.300 -8.206 -12.577 1.00 90.44 283 THR A CA 1
ATOM 2011 C C . THR A 1 283 ? 7.429 -7.343 -13.482 1.00 90.44 283 THR A C 1
ATOM 2013 O O . THR A 1 283 ? 6.252 -7.123 -13.194 1.00 90.44 283 THR A O 1
ATOM 2016 N N . ALA A 1 284 ? 7.979 -6.867 -14.595 1.00 89.25 284 ALA A N 1
ATOM 2017 C CA . ALA A 1 284 ? 7.171 -6.254 -15.635 1.00 89.25 284 ALA A CA 1
ATOM 2018 C C . ALA A 1 284 ? 6.533 -7.329 -16.519 1.00 89.25 284 ALA A C 1
ATOM 2020 O O . ALA A 1 284 ? 7.189 -8.263 -16.979 1.00 89.25 284 ALA A O 1
ATOM 2021 N N . VAL A 1 285 ? 5.232 -7.187 -16.761 1.00 88.25 285 VAL A N 1
ATOM 2022 C CA . VAL A 1 285 ? 4.458 -8.071 -17.633 1.00 88.25 285 VAL A CA 1
ATOM 2023 C C . VAL A 1 285 ? 4.365 -7.449 -19.026 1.00 88.25 285 VAL A C 1
ATOM 2025 O O . VAL A 1 285 ? 4.108 -6.256 -19.175 1.00 88.25 285 VAL A O 1
ATOM 2028 N N . GLY A 1 286 ? 4.539 -8.254 -20.073 1.00 79.94 286 GLY A N 1
ATOM 2029 C CA . GLY A 1 286 ? 4.485 -7.803 -21.467 1.00 79.94 286 GLY A CA 1
ATOM 2030 C C . GLY A 1 286 ? 5.852 -7.407 -22.034 1.00 79.94 286 GLY A C 1
ATOM 2031 O O . GLY A 1 286 ? 6.888 -7.844 -21.545 1.00 79.94 286 GLY A O 1
ATOM 2032 N N . ASN A 1 287 ? 5.849 -6.608 -23.106 1.00 73.75 287 ASN A N 1
ATOM 2033 C CA . ASN A 1 287 ? 7.010 -6.489 -24.002 1.00 73.75 287 ASN A CA 1
ATOM 2034 C C . ASN A 1 287 ? 7.766 -5.148 -23.936 1.00 73.75 287 ASN A C 1
ATOM 2036 O O . ASN A 1 287 ? 8.658 -4.953 -24.755 1.00 73.75 287 ASN A O 1
ATOM 2040 N N . LEU A 1 288 ? 7.396 -4.220 -23.041 1.00 77.75 288 LEU A N 1
ATOM 2041 C CA . LEU A 1 288 ? 7.949 -2.850 -23.029 1.00 77.75 288 LEU A CA 1
ATOM 2042 C C . LEU A 1 288 ? 8.428 -2.342 -21.657 1.00 77.75 288 LEU A C 1
ATOM 2044 O O . LEU A 1 288 ? 9.030 -1.277 -21.601 1.00 77.75 288 LEU A O 1
ATOM 2048 N N . GLY A 1 289 ? 8.132 -3.047 -20.561 1.00 82.62 289 GLY A N 1
ATOM 2049 C CA . GLY A 1 289 ? 8.400 -2.558 -19.204 1.00 82.62 289 GLY A CA 1
ATOM 2050 C C . GLY A 1 289 ? 9.697 -3.089 -18.601 1.00 82.62 289 GLY A C 1
ATOM 2051 O O . GLY A 1 289 ? 10.099 -4.220 -18.899 1.00 82.62 289 GLY A O 1
ATOM 2052 N N . ASN A 1 290 ? 10.283 -2.289 -17.709 1.00 84.44 290 ASN A N 1
ATOM 2053 C CA . ASN A 1 290 ? 11.389 -2.660 -16.838 1.00 84.44 290 ASN A CA 1
ATOM 2054 C C . ASN A 1 290 ? 10.912 -3.376 -15.570 1.00 84.44 290 ASN A C 1
ATOM 2056 O O . ASN A 1 290 ? 9.893 -3.008 -14.983 1.00 84.44 290 ASN A O 1
ATOM 2060 N N . GLY A 1 291 ? 11.672 -4.356 -15.079 1.00 86.06 291 GLY A N 1
ATOM 2061 C CA . GLY A 1 291 ? 11.424 -4.899 -13.740 1.00 86.06 291 GLY A CA 1
ATOM 2062 C C . GLY A 1 291 ? 11.492 -3.786 -12.689 1.00 86.06 291 GLY A C 1
ATOM 2063 O O . GLY A 1 291 ? 10.533 -3.555 -11.953 1.00 86.06 291 GLY A O 1
ATOM 2064 N N . LEU A 1 292 ? 12.595 -3.041 -12.688 1.00 88.00 292 LEU A N 1
ATOM 2065 C CA . LEU A 1 292 ? 12.822 -1.896 -11.810 1.00 88.00 292 LEU A CA 1
ATOM 2066 C C . LEU A 1 292 ? 13.414 -0.732 -12.609 1.00 88.00 292 LEU A C 1
ATOM 2068 O O . LEU A 1 292 ? 14.410 -0.906 -13.309 1.00 88.00 292 LEU A O 1
ATOM 2072 N N . GLU A 1 293 ? 12.830 0.454 -12.474 1.00 87.38 293 GLU A N 1
ATOM 2073 C CA . GLU A 1 293 ? 13.315 1.679 -13.105 1.00 87.38 293 GLU A CA 1
ATOM 2074 C C . GLU A 1 293 ? 13.428 2.819 -12.091 1.00 87.38 293 GLU A C 1
ATOM 2076 O O . GLU A 1 293 ? 12.542 3.028 -11.261 1.00 87.38 293 GLU A O 1
ATOM 2081 N N . CYS A 1 294 ? 14.537 3.553 -12.169 1.00 83.38 294 CYS A N 1
ATOM 2082 C CA . CYS A 1 294 ? 14.736 4.807 -11.455 1.00 83.38 294 CYS A CA 1
ATOM 2083 C C . CYS A 1 294 ? 15.066 5.888 -12.487 1.00 83.38 294 CYS A C 1
ATOM 2085 O O . CYS A 1 294 ? 16.189 5.947 -13.006 1.00 83.38 294 CYS A O 1
ATOM 2087 N N . THR A 1 295 ? 14.076 6.709 -12.826 1.00 70.69 295 THR A N 1
ATOM 2088 C CA . THR A 1 295 ? 14.219 7.752 -13.840 1.00 70.69 295 THR A CA 1
ATOM 2089 C C . THR A 1 295 ? 14.841 8.996 -13.211 1.00 70.69 295 THR A C 1
ATOM 2091 O O . THR A 1 295 ? 14.338 9.548 -12.243 1.00 70.69 295 THR A O 1
ATOM 2094 N N . SER A 1 296 ? 15.926 9.499 -13.799 1.00 62.97 296 SER A N 1
ATOM 2095 C CA . SER A 1 296 ? 16.559 10.794 -13.474 1.00 62.97 296 SER A CA 1
ATOM 2096 C C . SER A 1 296 ? 17.342 10.926 -12.156 1.00 62.97 296 SER A C 1
ATOM 2098 O O . SER A 1 296 ? 17.907 11.996 -11.922 1.00 62.97 296 SER A O 1
ATOM 2100 N N . ASN A 1 297 ? 17.434 9.894 -11.312 1.00 76.19 297 ASN A N 1
ATOM 2101 C CA . ASN A 1 297 ? 18.072 9.989 -9.991 1.00 76.19 297 ASN A CA 1
ATOM 2102 C C . ASN A 1 297 ? 18.887 8.734 -9.613 1.00 76.19 297 ASN A C 1
ATOM 2104 O O . ASN A 1 297 ? 18.832 7.719 -10.311 1.00 76.19 297 ASN A O 1
ATOM 2108 N N . PRO A 1 298 ? 19.729 8.799 -8.560 1.00 77.88 298 PRO A N 1
ATOM 2109 C CA . PRO A 1 298 ? 20.585 7.683 -8.177 1.00 77.88 298 PRO A CA 1
ATOM 2110 C C . PRO A 1 298 ? 19.801 6.480 -7.640 1.00 77.88 298 PRO A C 1
ATOM 2112 O O . PRO A 1 298 ? 18.807 6.629 -6.931 1.00 77.88 298 PRO A O 1
ATOM 2115 N N . MET A 1 299 ? 20.349 5.288 -7.876 1.00 83.38 299 MET A N 1
ATOM 2116 C CA . MET A 1 299 ? 20.013 4.090 -7.112 1.00 83.38 299 MET A CA 1
ATOM 2117 C C . MET A 1 299 ? 21.164 3.732 -6.176 1.00 83.38 299 MET A C 1
ATOM 2119 O O . MET A 1 299 ? 22.311 3.587 -6.609 1.00 83.38 299 MET A O 1
ATOM 2123 N N . ALA A 1 300 ? 20.863 3.561 -4.892 1.00 83.81 300 ALA A N 1
ATOM 2124 C CA . ALA A 1 300 ? 21.835 3.222 -3.863 1.00 83.81 300 ALA A CA 1
ATOM 2125 C C . ALA A 1 300 ? 21.448 1.919 -3.156 1.00 83.81 300 ALA A C 1
ATOM 2127 O O . ALA A 1 300 ? 20.478 1.868 -2.403 1.00 83.81 300 ALA A O 1
ATOM 2128 N N . PHE A 1 301 ? 22.254 0.876 -3.353 1.00 84.31 301 PHE A N 1
ATOM 2129 C CA . PHE A 1 301 ? 22.085 -0.427 -2.717 1.00 84.31 301 PHE A CA 1
ATOM 2130 C C . PHE A 1 301 ? 23.248 -0.695 -1.758 1.00 84.31 301 PHE A C 1
ATOM 2132 O O . PHE A 1 301 ? 24.386 -0.887 -2.186 1.00 84.31 301 PHE A O 1
ATOM 2139 N N . SER A 1 302 ? 22.964 -0.739 -0.457 1.00 82.19 302 SER A N 1
ATOM 2140 C CA . SER A 1 302 ? 23.934 -1.080 0.599 1.00 82.19 302 SER A CA 1
ATOM 2141 C C . SER A 1 302 ? 23.657 -2.427 1.287 1.00 82.19 302 SER A C 1
ATOM 2143 O O . SER A 1 302 ? 24.462 -2.914 2.080 1.00 82.19 302 SER A O 1
ATOM 2145 N N . GLY A 1 303 ? 22.545 -3.080 0.946 1.00 76.88 303 GLY A N 1
ATOM 2146 C CA . GLY A 1 303 ? 22.170 -4.410 1.427 1.00 76.88 303 GLY A CA 1
ATOM 2147 C C . GLY A 1 303 ? 20.872 -4.893 0.780 1.00 76.88 303 GLY A C 1
ATOM 2148 O O . GLY A 1 303 ? 20.287 -4.168 -0.016 1.00 76.88 303 GLY A O 1
ATOM 2149 N N . GLY A 1 304 ? 20.432 -6.110 1.110 1.00 82.81 304 GLY A N 1
ATOM 2150 C CA . GLY A 1 304 ? 19.214 -6.721 0.560 1.00 82.81 304 GLY A CA 1
ATOM 2151 C C . GLY A 1 304 ? 19.419 -7.534 -0.727 1.00 82.81 304 GLY A C 1
ATOM 2152 O O . GLY A 1 304 ? 20.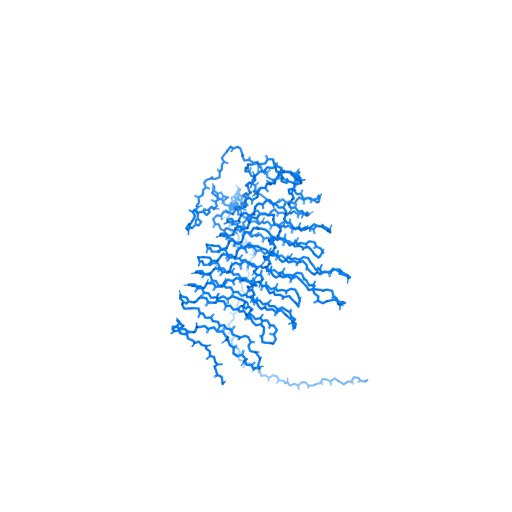548 -7.801 -1.151 1.00 82.81 304 GLY A O 1
ATOM 2153 N N . LYS A 1 305 ? 18.306 -7.956 -1.333 1.00 82.06 305 LYS A N 1
ATOM 2154 C CA . LYS A 1 305 ? 18.235 -8.752 -2.569 1.00 82.06 305 LYS A CA 1
ATOM 2155 C C . LYS A 1 305 ? 17.226 -8.135 -3.538 1.00 82.06 305 LYS A C 1
ATOM 2157 O O . LYS A 1 305 ? 16.146 -7.743 -3.118 1.00 82.06 305 LYS A O 1
ATOM 2162 N N . VAL A 1 306 ? 17.572 -8.078 -4.828 1.00 84.12 306 VAL A N 1
ATOM 2163 C CA . VAL A 1 306 ? 16.684 -7.597 -5.901 1.00 84.12 306 VAL A CA 1
ATOM 2164 C C . VAL A 1 306 ? 16.653 -8.622 -7.026 1.00 84.12 306 VAL A C 1
ATOM 2166 O O . VAL A 1 306 ? 17.686 -8.995 -7.579 1.00 84.12 306 VAL A O 1
ATOM 2169 N N . THR A 1 307 ? 15.450 -9.059 -7.378 1.00 82.81 307 THR A N 1
ATOM 2170 C CA . THR A 1 307 ? 15.156 -9.862 -8.566 1.00 82.81 307 THR A CA 1
ATOM 2171 C C . THR A 1 307 ? 14.295 -9.009 -9.483 1.00 82.81 307 THR A C 1
ATOM 2173 O O . THR A 1 307 ? 13.117 -8.813 -9.201 1.00 82.81 307 THR A O 1
ATOM 2176 N N . ALA A 1 308 ? 14.884 -8.460 -10.542 1.00 84.38 308 ALA A N 1
ATOM 2177 C CA . ALA A 1 308 ? 14.168 -7.658 -11.524 1.00 84.38 308 ALA A CA 1
ATOM 2178 C C . ALA A 1 308 ? 14.029 -8.458 -12.820 1.00 84.38 308 ALA A C 1
ATOM 2180 O O . ALA A 1 308 ? 14.971 -9.119 -13.251 1.00 84.38 308 ALA A O 1
ATOM 2181 N N . SER A 1 309 ? 12.841 -8.451 -13.408 1.00 82.81 309 SER A N 1
ATOM 2182 C CA . SER A 1 309 ? 12.571 -9.136 -14.670 1.00 82.81 309 SER A CA 1
ATOM 2183 C C . SER A 1 309 ? 11.630 -8.277 -15.488 1.00 82.81 309 SER A C 1
ATOM 2185 O O . SER A 1 309 ? 10.493 -8.056 -15.070 1.00 82.81 309 SER A O 1
ATOM 2187 N N . GLY A 1 310 ? 12.091 -7.773 -16.623 1.00 74.19 310 GLY A N 1
ATOM 2188 C CA . GLY A 1 310 ? 11.229 -7.091 -17.575 1.00 74.19 310 GLY A CA 1
ATOM 2189 C C . GLY A 1 310 ? 11.237 -7.754 -18.939 1.00 74.19 310 GLY A C 1
ATOM 2190 O O . GLY A 1 310 ? 11.485 -8.951 -19.081 1.00 74.19 310 GLY A O 1
ATOM 2191 N N . SER A 1 311 ? 10.870 -6.975 -19.951 1.00 67.31 311 SER A N 1
ATOM 2192 C CA . SER A 1 311 ? 10.905 -7.439 -21.341 1.00 67.31 311 SER A CA 1
ATOM 2193 C C . SER A 1 311 ? 12.345 -7.653 -21.833 1.00 67.31 311 SER A C 1
ATOM 2195 O O . SER A 1 311 ? 13.292 -7.310 -21.136 1.00 67.31 311 SER A O 1
ATOM 2197 N N . THR A 1 312 ? 12.539 -8.247 -23.017 1.00 55.88 312 THR A N 1
ATOM 2198 C CA . THR A 1 312 ? 13.869 -8.589 -23.560 1.00 55.88 312 THR A CA 1
ATOM 2199 C C . THR A 1 312 ? 14.874 -7.430 -23.431 1.00 55.88 312 THR A C 1
ATOM 2201 O O . THR A 1 312 ? 14.776 -6.445 -24.160 1.00 55.88 312 THR A O 1
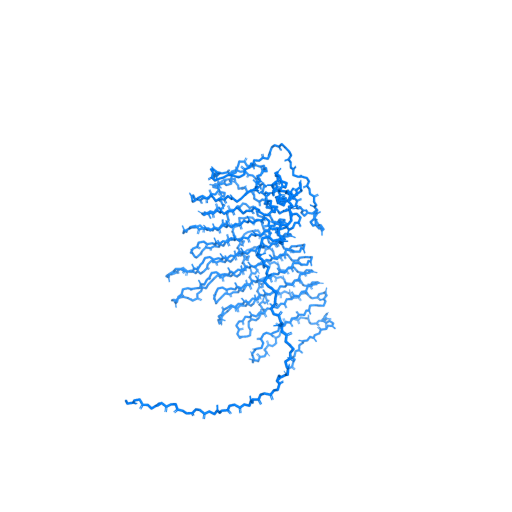ATOM 2204 N N . GLY A 1 313 ? 15.844 -7.563 -22.517 1.00 50.94 313 GLY A N 1
ATOM 2205 C CA . GLY A 1 313 ? 16.899 -6.569 -22.265 1.00 50.94 313 GLY A CA 1
ATOM 2206 C C . GLY A 1 313 ? 16.519 -5.394 -21.347 1.00 50.94 313 GLY A C 1
ATOM 2207 O O . GLY A 1 313 ? 17.316 -4.471 -21.204 1.00 50.94 313 GLY A O 1
ATOM 2208 N N . ALA A 1 314 ? 15.339 -5.420 -20.725 1.00 58.91 314 ALA A N 1
ATOM 2209 C CA . ALA A 1 314 ? 14.763 -4.354 -19.908 1.00 58.91 314 ALA A CA 1
ATOM 2210 C C . ALA A 1 314 ? 14.560 -4.826 -18.455 1.00 58.91 314 ALA A C 1
ATOM 2212 O O . ALA A 1 314 ? 13.450 -4.842 -17.946 1.00 58.91 314 ALA A O 1
ATOM 2213 N N . ASP A 1 315 ? 15.605 -5.292 -17.770 1.00 69.44 315 ASP A N 1
ATOM 2214 C CA . ASP A 1 315 ? 15.456 -5.731 -16.371 1.00 69.44 315 ASP A CA 1
ATOM 2215 C C . ASP A 1 315 ? 15.623 -4.567 -15.388 1.00 69.44 315 ASP A C 1
ATOM 2217 O O . ASP A 1 315 ? 14.806 -4.397 -14.478 1.00 69.44 315 ASP A O 1
ATOM 2221 N N . LEU A 1 316 ? 16.652 -3.740 -15.603 1.00 71.44 316 LEU A N 1
ATOM 2222 C CA . LEU A 1 316 ? 16.971 -2.563 -14.794 1.00 71.44 316 LEU A CA 1
ATOM 2223 C C . LEU A 1 316 ? 17.122 -1.317 -15.674 1.00 71.44 316 LEU A C 1
ATOM 2225 O O . LEU A 1 316 ? 18.061 -1.233 -16.466 1.00 71.44 316 LEU A O 1
ATOM 2229 N N . GLY A 1 317 ? 16.251 -0.327 -15.475 1.00 58.31 317 GLY A N 1
ATOM 2230 C CA . GLY A 1 317 ? 16.382 1.015 -16.049 1.00 58.31 317 GLY A CA 1
ATOM 2231 C C . GLY A 1 317 ? 17.105 1.953 -15.081 1.00 58.31 317 GLY A C 1
ATOM 2232 O O . GLY A 1 317 ? 16.600 2.217 -13.988 1.00 58.31 317 GLY A O 1
ATOM 2233 N N . ILE A 1 318 ? 18.295 2.439 -15.454 1.00 61.06 318 ILE A N 1
ATOM 2234 C CA . ILE A 1 318 ? 19.099 3.363 -14.636 1.00 61.06 318 ILE A CA 1
ATOM 2235 C C . ILE A 1 318 ? 19.491 4.581 -15.473 1.00 61.06 318 ILE A C 1
ATOM 2237 O O . ILE A 1 318 ? 20.396 4.491 -16.300 1.00 61.06 318 ILE A O 1
ATOM 2241 N N . ASP A 1 319 ? 18.871 5.728 -15.203 1.00 50.47 319 ASP A N 1
ATOM 2242 C CA . ASP A 1 319 ? 19.224 7.000 -15.858 1.00 50.47 319 ASP A CA 1
ATOM 2243 C C . ASP A 1 319 ? 20.212 7.850 -15.029 1.00 50.47 319 ASP A C 1
ATOM 2245 O O . ASP A 1 319 ? 20.659 8.913 -15.466 1.00 50.47 319 ASP A O 1
ATOM 2249 N N . GLY A 1 320 ? 20.574 7.378 -13.830 1.00 53.75 320 GLY A N 1
ATOM 2250 C CA . GLY A 1 320 ? 21.493 8.027 -12.891 1.00 53.75 320 GLY A CA 1
ATOM 2251 C C . GLY A 1 320 ? 22.680 7.155 -12.464 1.00 53.75 320 GLY A C 1
ATOM 2252 O O . GLY A 1 320 ? 23.124 6.251 -13.169 1.00 53.75 320 GLY A O 1
ATOM 2253 N N . THR A 1 321 ? 23.227 7.434 -11.278 1.00 57.91 321 THR A N 1
ATOM 2254 C CA . THR A 1 321 ? 24.336 6.650 -10.710 1.00 57.91 321 THR A CA 1
ATOM 2255 C C . THR A 1 321 ? 23.812 5.407 -10.001 1.00 57.91 321 THR A C 1
ATOM 2257 O O . THR A 1 321 ? 22.966 5.515 -9.115 1.00 57.91 321 THR A O 1
ATOM 2260 N N . LEU A 1 322 ? 24.393 4.245 -10.306 1.00 68.25 322 LEU A N 1
ATOM 2261 C CA . LEU A 1 322 ? 24.239 3.031 -9.508 1.00 68.25 322 LEU A CA 1
ATOM 2262 C C . LEU A 1 322 ? 25.375 2.934 -8.480 1.00 68.25 322 LEU A C 1
ATOM 2264 O O . LEU A 1 322 ? 26.536 2.767 -8.850 1.00 68.25 322 LEU A O 1
ATOM 2268 N N . SER A 1 323 ? 25.046 3.022 -7.190 1.00 62.31 323 SER A N 1
ATOM 2269 C CA . SER A 1 323 ? 25.994 2.824 -6.086 1.00 62.31 323 SER A CA 1
ATOM 2270 C C . SER A 1 323 ? 25.735 1.492 -5.389 1.00 62.31 323 SER A C 1
ATOM 2272 O O . SER A 1 323 ? 24.643 1.270 -4.870 1.00 62.31 323 SER A O 1
ATOM 2274 N N . LEU A 1 324 ? 26.746 0.620 -5.353 1.00 66.62 324 LEU A N 1
ATOM 2275 C CA . LEU A 1 324 ? 26.680 -0.703 -4.725 1.00 66.62 324 LEU A CA 1
ATOM 2276 C C . LEU A 1 324 ? 27.699 -0.785 -3.581 1.00 66.62 324 LEU A C 1
ATOM 2278 O O . LEU A 1 324 ? 28.905 -0.700 -3.811 1.00 66.62 324 LEU A O 1
ATOM 2282 N N . SER A 1 325 ? 27.229 -0.957 -2.346 1.00 55.12 325 SER A N 1
ATOM 2283 C CA . SER A 1 325 ? 28.067 -1.019 -1.140 1.00 55.12 325 SER A CA 1
ATOM 2284 C C . SER A 1 325 ? 27.564 -2.080 -0.158 1.00 55.12 325 SER A C 1
ATOM 2286 O O . SER A 1 325 ? 27.060 -1.796 0.916 1.00 55.12 325 SER A O 1
ATOM 2288 N N . GLY A 1 326 ? 27.705 -3.347 -0.530 1.00 49.91 326 GLY A N 1
ATOM 2289 C CA . GLY A 1 326 ? 27.132 -4.476 0.208 1.00 49.91 326 GLY A CA 1
ATOM 2290 C C . GLY A 1 326 ? 26.655 -5.512 -0.797 1.00 49.91 326 GLY A C 1
ATOM 2291 O O . GLY A 1 326 ? 26.259 -5.143 -1.895 1.00 49.91 326 GLY A O 1
ATOM 2292 N N . GLY A 1 327 ? 26.798 -6.803 -0.493 1.00 43.69 327 GLY A N 1
ATOM 2293 C CA . GLY A 1 327 ? 26.727 -7.901 -1.469 1.00 43.69 327 GLY A CA 1
ATOM 2294 C C . GLY A 1 327 ? 25.370 -8.124 -2.151 1.00 43.69 327 GLY A C 1
ATOM 2295 O O . GLY A 1 327 ? 24.735 -9.142 -1.890 1.00 43.69 327 GLY A O 1
ATOM 2296 N N . LEU A 1 328 ? 24.969 -7.221 -3.050 1.00 48.47 328 LEU A N 1
ATOM 2297 C CA . LEU A 1 328 ? 23.798 -7.349 -3.913 1.00 48.47 328 LEU A CA 1
ATOM 2298 C C . LEU A 1 328 ? 23.933 -8.579 -4.823 1.00 48.47 328 LEU A C 1
ATOM 2300 O O . LEU A 1 328 ? 24.976 -8.802 -5.442 1.00 48.47 328 LEU A O 1
ATOM 2304 N N . GLN A 1 329 ? 22.855 -9.353 -4.925 1.00 45.66 329 GLN A N 1
ATOM 2305 C CA . GLN A 1 329 ? 22.698 -10.425 -5.905 1.00 45.66 329 GLN A CA 1
ATOM 2306 C C . GLN A 1 329 ? 21.636 -9.992 -6.918 1.00 45.66 329 GLN A C 1
ATOM 2308 O O . GLN A 1 329 ? 20.472 -9.865 -6.550 1.00 45.66 329 GLN A O 1
ATOM 2313 N N . LEU A 1 330 ? 22.051 -9.742 -8.162 1.00 49.78 330 LEU A N 1
ATOM 2314 C CA . LEU A 1 330 ? 21.163 -9.494 -9.300 1.00 49.78 330 LEU A CA 1
ATOM 2315 C C . LEU A 1 330 ? 20.942 -10.815 -10.041 1.00 49.78 330 LEU A C 1
ATOM 2317 O O . LEU A 1 330 ? 21.911 -11.500 -10.372 1.00 49.78 330 LEU A O 1
ATOM 2321 N N . TYR A 1 331 ? 19.683 -11.170 -10.287 1.00 43.84 331 TYR A N 1
ATOM 2322 C CA . TYR A 1 331 ? 19.297 -12.378 -11.014 1.00 43.84 331 TYR A CA 1
ATOM 2323 C C . TYR A 1 331 ? 18.552 -11.989 -12.293 1.00 43.84 331 TYR A C 1
ATOM 2325 O O . TYR A 1 331 ? 17.498 -11.369 -12.211 1.00 43.84 331 TYR A O 1
ATOM 2333 N N . GLU A 1 332 ? 19.098 -12.370 -13.450 1.00 43.62 332 GLU A N 1
ATOM 2334 C CA . GLU A 1 332 ? 18.453 -12.229 -14.762 1.00 43.62 332 GLU A CA 1
ATOM 2335 C C . GLU A 1 332 ? 17.494 -13.411 -14.997 1.00 43.62 332 GLU A C 1
ATOM 2337 O O . GLU A 1 332 ? 17.860 -14.578 -14.791 1.00 43.62 332 GLU A O 1
ATOM 2342 N N . ALA A 1 333 ? 16.265 -13.136 -15.438 1.00 38.97 333 ALA A N 1
ATOM 2343 C CA . ALA A 1 333 ? 15.303 -14.169 -15.811 1.00 38.97 333 ALA A CA 1
ATOM 2344 C C . ALA A 1 333 ? 15.522 -14.581 -17.277 1.00 38.97 333 ALA A C 1
ATOM 2346 O O . ALA A 1 333 ? 14.982 -13.992 -18.203 1.00 38.97 333 ALA A O 1
ATOM 2347 N N . ALA A 1 334 ? 16.351 -15.609 -17.464 1.00 39.78 334 ALA A N 1
ATOM 2348 C CA . ALA A 1 334 ? 16.654 -16.327 -18.705 1.00 39.78 334 ALA A CA 1
ATOM 2349 C C . ALA A 1 334 ? 15.791 -16.001 -19.956 1.00 39.78 334 ALA A C 1
ATOM 2351 O O . ALA A 1 334 ? 14.761 -16.638 -20.147 1.00 39.78 334 ALA A O 1
ATOM 2352 N N . THR A 1 335 ? 16.284 -15.152 -20.875 1.00 33.09 335 THR A N 1
ATOM 2353 C CA . THR A 1 335 ? 16.355 -15.441 -22.331 1.00 33.09 335 THR A CA 1
ATOM 2354 C C . THR A 1 335 ? 17.237 -14.445 -23.118 1.00 33.09 335 THR A C 1
ATOM 2356 O O . THR A 1 335 ? 16.944 -13.265 -23.187 1.00 33.09 335 THR A O 1
ATOM 2359 N N . ALA A 1 336 ? 18.263 -15.006 -23.775 1.00 31.66 336 ALA A N 1
ATOM 2360 C CA . ALA A 1 336 ? 18.978 -14.577 -24.990 1.00 31.66 336 ALA A CA 1
ATOM 2361 C C . ALA A 1 336 ? 19.406 -13.096 -25.177 1.00 31.66 336 ALA A C 1
ATOM 2363 O O . ALA A 1 336 ? 18.722 -12.325 -25.841 1.00 31.66 336 ALA A O 1
ATOM 2364 N N . ASP A 1 337 ? 20.670 -12.858 -24.801 1.00 32.44 337 ASP A N 1
ATOM 2365 C CA . ASP A 1 337 ? 21.647 -11.879 -25.332 1.00 32.44 337 ASP A CA 1
ATOM 2366 C C . ASP A 1 337 ? 21.848 -10.581 -24.506 1.00 32.44 337 ASP A C 1
ATOM 2368 O O . ASP A 1 337 ? 21.100 -9.616 -24.664 1.00 32.44 337 ASP A O 1
ATOM 2372 N N . PRO A 1 338 ? 22.866 -10.529 -23.615 1.00 34.41 338 PRO A N 1
ATOM 2373 C CA . PRO A 1 338 ? 23.118 -9.377 -22.752 1.00 34.41 338 PRO A CA 1
ATOM 2374 C C . PRO A 1 338 ? 23.949 -8.289 -23.454 1.00 34.41 338 PRO A C 1
ATOM 2376 O O . PRO A 1 338 ? 25.126 -8.483 -23.762 1.00 34.41 338 PRO A O 1
ATOM 2379 N N . THR A 1 339 ? 23.392 -7.085 -23.618 1.00 33.41 339 THR A N 1
ATOM 2380 C CA . THR A 1 339 ? 24.177 -5.884 -23.955 1.00 33.41 339 THR A CA 1
ATOM 2381 C C . THR A 1 339 ? 24.483 -5.050 -22.708 1.00 33.41 339 THR A C 1
ATOM 2383 O O . THR A 1 339 ? 23.597 -4.439 -22.127 1.00 33.41 339 THR A O 1
ATOM 2386 N N . THR A 1 340 ? 25.767 -5.048 -22.331 1.00 33.88 340 THR A N 1
ATOM 2387 C CA . THR A 1 340 ? 26.532 -4.096 -21.489 1.00 33.88 340 THR A CA 1
ATOM 2388 C C . THR A 1 340 ? 25.787 -3.180 -20.504 1.00 33.88 340 THR A C 1
ATOM 2390 O O . THR A 1 340 ? 25.214 -2.166 -20.893 1.00 33.88 340 THR A O 1
ATOM 2393 N N . LEU A 1 341 ? 26.011 -3.422 -19.206 1.00 37.69 341 LEU A N 1
ATOM 2394 C CA . LEU A 1 341 ? 25.873 -2.426 -18.134 1.00 37.69 341 LEU A CA 1
ATOM 2395 C C . LEU A 1 341 ? 26.912 -1.301 -18.312 1.00 37.69 341 LEU A C 1
ATOM 2397 O O . LEU A 1 341 ? 28.117 -1.561 -18.259 1.00 37.69 341 LEU A O 1
ATOM 2401 N N . ALA A 1 342 ? 26.464 -0.055 -18.477 1.00 30.28 342 ALA A N 1
ATOM 2402 C CA . ALA A 1 342 ? 27.317 1.132 -18.418 1.00 30.28 342 ALA A CA 1
ATOM 2403 C C . ALA A 1 342 ? 27.307 1.711 -16.990 1.00 30.28 342 ALA A C 1
ATOM 2405 O O . ALA A 1 342 ? 26.291 2.215 -16.529 1.00 30.28 342 ALA A O 1
ATOM 2406 N N . GLY A 1 343 ? 28.433 1.626 -16.275 1.00 35.53 343 GLY A N 1
ATOM 2407 C CA . GLY A 1 343 ? 28.600 2.198 -14.933 1.00 35.53 343 GLY A CA 1
ATOM 2408 C C . GLY A 1 343 ? 29.918 1.767 -14.285 1.00 35.53 343 GLY A C 1
ATOM 2409 O O . GLY A 1 343 ? 30.423 0.687 -14.582 1.00 35.53 343 GLY A O 1
ATOM 2410 N N . ASP A 1 344 ? 30.505 2.624 -13.444 1.00 35.44 344 ASP A N 1
ATOM 2411 C CA . ASP A 1 344 ? 31.780 2.384 -12.751 1.00 35.44 344 ASP A CA 1
ATOM 2412 C C . ASP A 1 344 ? 31.681 1.152 -11.827 1.00 35.44 344 ASP A C 1
ATOM 2414 O O . ASP A 1 344 ? 30.975 1.157 -10.821 1.00 35.44 344 ASP A O 1
ATOM 2418 N N . GLN A 1 345 ? 32.359 0.061 -12.202 1.00 42.72 345 GLN A N 1
ATOM 2419 C CA . GLN A 1 345 ? 32.221 -1.264 -11.578 1.00 42.72 345 GLN A CA 1
ATOM 2420 C C . GLN A 1 345 ? 33.220 -1.539 -10.439 1.00 42.72 345 GLN A C 1
ATOM 2422 O O . GLN A 1 345 ? 33.482 -2.694 -10.095 1.00 42.72 345 GLN A O 1
ATOM 2427 N N . THR A 1 346 ? 33.819 -0.513 -9.839 1.00 34.59 346 THR A N 1
ATOM 2428 C CA . THR A 1 346 ? 34.985 -0.683 -8.954 1.00 34.59 346 THR A CA 1
ATOM 2429 C C . THR A 1 346 ? 34.706 -1.288 -7.563 1.00 34.59 346 THR A C 1
ATOM 2431 O O . THR A 1 346 ? 35.663 -1.537 -6.831 1.00 34.59 346 THR A O 1
ATOM 2434 N N . ALA A 1 347 ? 33.455 -1.616 -7.197 1.00 31.06 347 ALA A N 1
ATOM 2435 C CA . ALA A 1 347 ? 33.102 -2.065 -5.834 1.00 31.06 347 ALA A CA 1
ATOM 2436 C C . ALA A 1 347 ? 32.343 -3.413 -5.693 1.00 31.06 347 ALA A C 1
ATOM 2438 O O . ALA A 1 347 ? 31.996 -3.802 -4.576 1.00 31.06 347 ALA A O 1
ATOM 2439 N N . CYS A 1 348 ? 32.097 -4.177 -6.766 1.00 32.16 348 CYS A N 1
ATOM 2440 C CA . CYS A 1 348 ? 31.326 -5.431 -6.670 1.00 32.16 348 CYS A CA 1
ATOM 2441 C C . CYS A 1 348 ? 32.184 -6.652 -6.283 1.00 32.16 348 CYS A C 1
ATOM 2443 O O . CYS A 1 348 ? 32.775 -7.308 -7.138 1.00 32.16 348 CYS A O 1
ATOM 2445 N N . THR A 1 349 ? 32.203 -7.028 -4.999 1.00 28.17 349 THR A N 1
ATOM 2446 C CA . THR A 1 349 ? 33.052 -8.135 -4.502 1.00 28.17 349 THR A CA 1
ATOM 2447 C C . THR A 1 349 ? 32.496 -9.550 -4.741 1.00 28.17 349 THR A C 1
ATOM 2449 O O . THR A 1 349 ? 33.211 -10.514 -4.479 1.00 28.17 349 THR A O 1
ATOM 2452 N N . LYS A 1 350 ? 31.278 -9.743 -5.272 1.00 29.97 350 LYS A N 1
ATOM 2453 C CA . LYS A 1 350 ? 30.806 -11.058 -5.768 1.00 29.97 350 LYS A CA 1
ATOM 2454 C C . LYS A 1 350 ? 29.809 -10.897 -6.920 1.00 29.97 350 LYS A C 1
ATOM 2456 O O . LYS A 1 350 ? 28.611 -10.784 -6.700 1.00 29.97 350 LYS A O 1
ATOM 2461 N N . GLN A 1 351 ? 30.327 -10.899 -8.145 1.00 34.03 351 GLN A N 1
ATOM 2462 C CA . GLN A 1 351 ? 29.549 -11.010 -9.378 1.00 34.03 351 GLN A CA 1
ATOM 2463 C C . GLN A 1 351 ? 29.080 -12.463 -9.573 1.00 34.03 351 GLN A C 1
ATOM 2465 O O . GLN A 1 351 ? 29.909 -13.367 -9.642 1.00 34.03 351 GLN A O 1
ATOM 2470 N N . TYR A 1 352 ? 27.776 -12.687 -9.741 1.00 33.38 352 TYR A N 1
ATOM 2471 C CA . TYR A 1 352 ? 27.283 -13.760 -10.612 1.00 33.38 352 TYR A CA 1
ATOM 2472 C C . TYR A 1 352 ? 26.758 -13.117 -11.892 1.00 33.38 352 TYR A C 1
ATOM 2474 O O . TYR A 1 352 ? 25.586 -13.210 -12.228 1.00 33.38 352 TYR A O 1
ATOM 2482 N N . ALA A 1 353 ? 27.653 -12.436 -12.605 1.00 30.94 353 ALA A N 1
ATOM 2483 C CA . ALA A 1 353 ? 27.467 -12.247 -14.028 1.00 30.94 353 ALA A CA 1
ATOM 2484 C C . ALA A 1 353 ? 27.728 -13.617 -14.667 1.00 30.94 353 ALA A C 1
ATOM 2486 O O . ALA A 1 353 ? 28.868 -14.089 -14.669 1.00 30.94 353 ALA A O 1
ATOM 2487 N N . ILE A 1 354 ? 26.697 -14.293 -15.179 1.00 25.39 354 ILE A N 1
ATOM 2488 C CA . ILE A 1 354 ? 26.950 -15.311 -16.201 1.00 25.39 354 ILE A CA 1
ATOM 2489 C C . ILE A 1 354 ? 27.240 -14.534 -17.482 1.00 25.39 354 ILE A C 1
ATOM 2491 O O . ILE A 1 354 ? 26.361 -14.233 -18.277 1.00 25.39 354 ILE A O 1
ATOM 2495 N N . ILE A 1 355 ? 28.510 -14.170 -17.618 1.00 27.31 355 ILE A N 1
ATOM 2496 C CA . ILE A 1 355 ? 29.112 -13.678 -18.849 1.00 27.31 355 ILE A CA 1
ATOM 2497 C C . ILE A 1 355 ? 29.188 -14.870 -19.810 1.00 27.31 355 ILE A C 1
ATOM 2499 O O . ILE A 1 355 ? 29.707 -15.931 -19.443 1.00 27.31 355 ILE A O 1
ATOM 2503 N N . LYS A 1 356 ? 28.708 -14.696 -21.040 1.00 26.33 356 LYS A N 1
ATOM 2504 C CA . LYS A 1 356 ? 29.313 -15.354 -22.199 1.00 26.33 356 LYS A CA 1
ATOM 2505 C C . LYS A 1 356 ? 30.049 -14.311 -23.015 1.00 26.33 356 LYS A C 1
ATOM 2507 O O . LYS A 1 356 ? 29.464 -13.228 -23.210 1.00 26.33 356 LYS A O 1
#

pLDDT: mean 78.3, std 24.29, range [25.39, 98.88]

Solvent-accessible surface area (backbone atoms only — not comparable to full-atom values): 17716 Å² total; per-residue (Å²): 134,91,83,80,90,83,89,87,79,87,87,81,90,90,85,83,88,81,88,83,82,89,76,94,76,75,94,73,81,80,72,72,88,73,81,78,77,89,71,85,76,80,67,68,74,69,74,78,66,68,69,35,34,27,40,67,77,90,81,47,78,40,83,38,74,57,68,93,64,80,57,42,77,63,46,56,85,51,52,61,41,84,38,48,40,34,36,31,79,50,75,30,58,24,54,69,76,22,36,37,39,75,26,54,31,36,40,37,27,31,56,84,8,36,44,36,28,45,5,24,40,35,41,80,50,95,86,60,75,25,33,43,36,34,23,3,18,93,84,25,54,3,26,40,39,28,44,18,53,83,84,34,38,12,30,34,30,24,31,40,36,32,33,25,7,35,35,39,28,28,14,6,63,34,22,24,4,34,39,27,64,30,37,39,38,36,38,25,29,37,40,37,22,32,11,8,37,26,49,85,87,46,42,12,5,21,2,33,38,22,60,66,17,38,40,39,41,25,37,60,15,36,40,39,21,29,14,6,36,32,18,95,83,73,45,32,17,4,23,2,33,36,26,74,23,36,35,42,40,31,31,59,56,19,41,37,39,23,27,15,31,13,44,20,28,0,30,35,30,40,21,38,41,39,26,55,20,23,41,38,37,20,34,17,29,61,79,70,7,22,1,34,30,26,47,77,24,42,37,39,36,45,28,37,40,46,37,33,31,29,16,92,89,28,31,71,44,73,67,42,52,75,45,61,58,46,87,54,52,72,49,81,73,88,74,90,81,90,82,78,89,86,70,87,72,89,63,73,91,64,79,75,72,86,78,129

Radius of gyration: 28.03 Å; Cα contacts (8 Å, |Δi|>4): 1152; chains: 1; bounding box: 62×92×68 Å

Nearest PDB structures (foldseek):
  5awg-assembly2_E  TM=1.716E-01  e=6.796E-01  Escherichia coli K-12

Foldseek 3Di:
DDDDDDDDDDDDDDDDDDDDDDDDDDPPPPDDDDDDDPDPPPCPPPPPFPQWWWDDPPAATDTDGDDPPPEAEDALPAAEDCADHYEFPAEHEHAPQFYEYNAAYEYEQTAHYEYETLHAYDDPDPPDFYEYAYTYHPVLAREYHFHHEAPFARYEGAEYHYRGHAYEFEGAALAWRAEYAEEYYHAYYEYAFEFAAHDDPHAWHWSEEYEEYEYEYHHAYEYHFEWHAYDPPPRHTYASYDYNAYEYEAYYAYEYEFETRAQEWSHEAQEEYEHQEYEYFFEYHYAHYESYEHHPYEYAYQYYEYEFEYHDQRRYHDPDAYHYRHAYDYDYDDDDDYDDDDHDPPHHPDDPPPDD

Sequence (356 aa):
MRKSMKTILAALVLATPLALTSCEGTLDDVFGEWSRPSGNTNTDPTPAVSNNYMEWDGTALAAKAIPTTGIQEVTDATTSFEGGFYIVKTDVTIPAPGILINADTKLILCDGATLTVNGYFEDKSSTTTYSLTIYGQENQIGKLIVNAPGGCCGTIVKDLEIHGGDINITGSTGLAAINPSGDISIYGGKVTATGGDADDIMTGGPGIYCFTGNIVIDGNAQVNAYGGAGHISNDNGGYGILLQSGDLTISGTPTIVATSGSQRNAIDVAGTLTMSGGDVTATAVGNLGNGLECTSNPMAFSGGKVTASGSTGADLGIDGTLSLSGGLQLYEAATADPTTLAGDQTACTKQYAIIK

Mean predi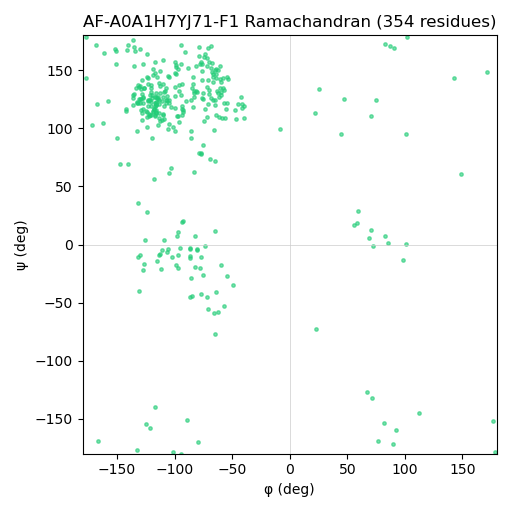cted aligned error: 12.56 Å

Secondary structure (DSSP, 8-state):
--------------------------TTSS-------S------------SEEEEE-SSSEEEEEPPSSSEEE--TT--EE-SEEEEE-S-EEEPTTEEEE-S-EEEEE-TT-EEEESSEEEE--SSS---EEEEE-TT---EEEEE--TTS-SEE-S-EEE-SSEEEEE--TTS-SB--SS-EEE-SSEEEEEPPPP-TTPPPPPSEEESSS-EEE-TT-EEEEEPPPPPTTT-----SEEESSS-EEE-SS-EEEEE-SSSS-SEEESS-EEESS-EEEEE--SSS--SEEE-SS-EEESSSEEEEE-STT-SEEESS-EEE-S---B---S-S------S--TT-SS------